Protein AF-A0A124JTR2-F1 (afdb_monomer_lite)

pLDDT: mean 74.55, std 18.54, range [35.5, 97.94]

InterPro domains:
  IPR025369 Domain of unknown function DUF4274 [PF14096] (23-72)

Foldseek 3Di:
DPPPVVVVVVLVVLLVVVLVVDALLVLLVCLQPPDLQDFCVSVLSLLPDLQHALQSLLSLLVVLLPLVDPLLPDDDDPPPGRNDSSNSNQSSLLQCLPVHNPHHAEKHALLQDLQPPDPVVSVVSVVVSVVSLVSLQVVQVPRDDSSNHCHPSSSDNIGDHHHSDHNPPPDPVVVVVVVVVVVVVVVVVVVLVVVLVVVLVVLVVVCVVVVDPVSVVVNVVSVVVSVVVVVVVVVVVVVVPVPDDDPPPVVVVVVVVLVVVLVVLVVVLVVVCVVPPPDPSCVVNVVVSVVSVVVVVVVVVVVCCCPDPVNVVVD

Secondary structure (DSSP, 8-state):
---HHHHHHHHHHHHHHHHHHS-HHHHHHHHHH--TTS--HHHHHHHHSTT-BHHHHHHHHHHT-GGGS-TTT--SPBTTBTT-HHHHHHHHHHHHTTT---B--B-EETT--SS---HHHHHHHHHHHHHHHHHHHHHGGG---TTSS--GGGG-SEE-SB----TT----HHHHHHHHHHHHHHHHHHHHHHHHHHHHHHHHHHHHHH--HHHHHHHHHHHHHHHHHHHHHHHHHHHHTTTT----HHHHHHHHHHHHHHHHHHHHHHHHHTTT-HHHHHHHHHHHHHHHHHHHHHHHHHHHHHTSTTTTT--

Sequence (315 aa):
MLDWASSDDEYRASLITYLKNASPDVWHRYALNHNWDDRLDGLYWIVSQPECDKATALLIFWKGCPTGYDYETEEAQMGEDVYAVAPMLRYISERFNTTGYIRSEIAYDFLEDHGLNDPAFKAINEAGRHSDLEELVERQKGVADPRVKLHPELKLLRIAGRRVAGHDDDFDFRDLFAGNVMLDAFGMFASVAGAGFGVAWATMSLSSKTGGPLVWIAAIACLAYCLRSGVANLRTMNAAVHGGYRLSSSWIVATVALAAVAGMAIGRGYFWMASGHAASAIVRYGLLAVALVAATALSYALARILISPRAIRLA

Structure (mmCIF, N/CA/C/O backbone):
data_AF-A0A124JTR2-F1
#
_entry.id   AF-A0A124JTR2-F1
#
loop_
_atom_site.group_PDB
_atom_site.id
_atom_site.type_symbol
_atom_site.label_atom_id
_atom_site.label_alt_id
_atom_site.label_comp_id
_atom_site.label_asym_id
_atom_site.label_entity_id
_atom_site.label_seq_id
_atom_site.pdbx_PDB_ins_code
_atom_site.Cartn_x
_atom_site.Cartn_y
_atom_site.Cartn_z
_atom_site.occupancy
_atom_site.B_iso_or_equiv
_atom_site.auth_seq_id
_atom_site.auth_comp_id
_atom_site.auth_asym_id
_atom_site.auth_atom_id
_atom_site.pdbx_PDB_model_num
ATOM 1 N N . MET A 1 1 ? 21.836 22.104 -19.070 1.00 45.34 1 MET A N 1
ATOM 2 C CA . MET A 1 1 ? 21.001 21.625 -17.955 1.00 45.34 1 MET A CA 1
ATOM 3 C C . MET A 1 1 ? 20.174 20.499 -18.542 1.00 45.34 1 MET A C 1
ATOM 5 O O . MET A 1 1 ? 19.343 20.781 -19.390 1.00 45.34 1 MET A O 1
ATOM 9 N N . LEU A 1 2 ? 20.557 19.245 -18.287 1.00 48.00 2 LEU A N 1
ATOM 10 C CA . LEU A 1 2 ? 19.768 18.089 -18.725 1.00 48.00 2 LEU A CA 1
ATOM 11 C C . LEU A 1 2 ? 18.442 18.145 -17.966 1.00 48.00 2 LEU A C 1
ATOM 13 O O . LEU A 1 2 ? 18.462 18.367 -16.757 1.00 48.00 2 LEU A O 1
ATOM 17 N N . ASP A 1 3 ? 17.330 18.035 -18.680 1.00 61.84 3 ASP A N 1
ATOM 18 C CA . ASP A 1 3 ? 15.980 18.137 -18.129 1.00 61.84 3 ASP A CA 1
ATOM 19 C C . ASP A 1 3 ? 15.600 16.825 -17.427 1.00 61.84 3 ASP A C 1
ATOM 21 O O . ASP A 1 3 ? 14.884 15.984 -17.962 1.00 61.84 3 ASP A O 1
ATOM 25 N N . TRP A 1 4 ? 16.174 16.618 -16.244 1.00 59.09 4 TRP A N 1
ATOM 26 C CA . TRP A 1 4 ? 15.923 15.460 -15.381 1.00 59.09 4 TRP A CA 1
ATOM 27 C C . TRP A 1 4 ? 14.452 15.356 -14.949 1.00 59.09 4 TRP A C 1
ATOM 29 O O . TRP A 1 4 ? 13.968 14.255 -14.705 1.00 59.09 4 TRP A O 1
ATOM 39 N N . ALA A 1 5 ? 13.725 16.478 -14.917 1.00 62.47 5 ALA A N 1
ATOM 40 C CA . ALA A 1 5 ? 12.302 16.490 -14.600 1.00 62.47 5 ALA A CA 1
ATOM 41 C C . ALA A 1 5 ? 11.477 15.815 -15.710 1.00 62.47 5 ALA A C 1
ATOM 43 O O . ALA A 1 5 ? 10.620 14.986 -15.414 1.00 62.47 5 ALA A O 1
ATOM 44 N N . SER A 1 6 ? 11.797 16.080 -16.985 1.00 65.81 6 SER A N 1
ATOM 45 C CA . SER A 1 6 ? 11.100 15.443 -18.115 1.00 65.81 6 SER A CA 1
ATOM 46 C C . SER A 1 6 ? 11.261 13.916 -18.155 1.00 65.81 6 SER A C 1
ATOM 48 O O . SER A 1 6 ? 10.297 13.206 -18.439 1.00 65.81 6 SER A O 1
ATOM 50 N N . SER A 1 7 ? 12.445 13.391 -17.813 1.00 77.50 7 SER A N 1
ATOM 51 C CA . SER A 1 7 ? 12.686 11.941 -17.809 1.00 77.50 7 SER A CA 1
ATOM 52 C C . SER A 1 7 ? 11.956 11.221 -16.680 1.00 77.50 7 SER A C 1
ATOM 54 O O . SER A 1 7 ? 11.506 10.088 -16.866 1.00 77.50 7 SER A O 1
ATOM 56 N N . ASP A 1 8 ? 11.824 11.871 -15.522 1.00 78.44 8 ASP A N 1
ATOM 57 C CA . ASP A 1 8 ? 11.077 11.309 -14.403 1.00 78.44 8 ASP A CA 1
ATOM 58 C C . ASP A 1 8 ? 9.587 11.243 -14.740 1.00 78.44 8 ASP A C 1
ATOM 60 O O . ASP A 1 8 ? 8.977 10.188 -14.572 1.00 78.44 8 ASP A O 1
ATOM 64 N N . ASP A 1 9 ? 9.008 12.306 -15.299 1.00 83.25 9 ASP A N 1
ATOM 65 C CA . ASP A 1 9 ? 7.591 12.325 -15.675 1.00 83.25 9 ASP A CA 1
ATOM 66 C C . ASP A 1 9 ? 7.255 11.287 -16.766 1.00 83.25 9 ASP A C 1
ATOM 68 O O . ASP A 1 9 ? 6.244 10.585 -16.662 1.00 83.25 9 ASP A O 1
ATOM 72 N N . GLU A 1 10 ? 8.116 11.108 -17.775 1.00 84.44 10 GLU A N 1
ATOM 73 C CA . GLU A 1 10 ? 7.953 10.063 -18.801 1.00 84.44 10 GLU A CA 1
ATOM 74 C C . GLU A 1 10 ? 8.035 8.646 -18.213 1.00 84.44 10 GLU A C 1
ATOM 76 O O . GLU A 1 10 ? 7.221 7.769 -18.547 1.00 84.44 10 GLU A O 1
ATOM 81 N N . TYR A 1 11 ? 8.985 8.418 -17.300 1.00 84.00 11 TYR A N 1
ATOM 82 C CA . TYR A 1 11 ? 9.087 7.155 -16.575 1.00 84.00 11 TYR A CA 1
ATOM 83 C C . TYR A 1 11 ? 7.816 6.888 -15.761 1.00 84.00 11 TYR A C 1
ATOM 85 O O . TYR A 1 11 ? 7.282 5.778 -15.804 1.00 84.00 11 TYR A O 1
ATOM 93 N N . ARG A 1 12 ? 7.272 7.899 -15.072 1.00 84.75 12 ARG A N 1
ATOM 94 C CA . ARG A 1 12 ? 6.045 7.757 -14.271 1.00 84.75 12 ARG A CA 1
ATOM 95 C C . ARG A 1 12 ? 4.802 7.538 -15.135 1.00 84.75 12 ARG A C 1
ATOM 97 O O . ARG A 1 12 ? 3.979 6.679 -14.818 1.00 84.75 12 ARG A O 1
ATOM 104 N N . ALA A 1 13 ? 4.679 8.216 -16.272 1.00 88.56 13 ALA A N 1
ATOM 105 C CA . ALA A 1 13 ? 3.589 7.963 -17.217 1.00 88.56 13 ALA A CA 1
ATOM 106 C C . ALA A 1 13 ? 3.618 6.514 -17.740 1.00 88.56 13 ALA A C 1
ATOM 108 O O . ALA A 1 13 ? 2.582 5.837 -17.812 1.00 88.56 13 ALA A O 1
ATOM 109 N N . SER A 1 14 ? 4.817 6.010 -18.038 1.00 88.38 14 SER A N 1
ATOM 110 C CA . SER A 1 14 ? 5.035 4.608 -18.402 1.00 88.38 14 SER A CA 1
ATOM 111 C C . SER A 1 14 ? 4.701 3.674 -17.235 1.00 88.38 14 SER A C 1
ATOM 113 O O . SER A 1 14 ? 4.065 2.637 -17.443 1.00 88.38 14 SER A O 1
ATOM 115 N N . LEU A 1 15 ? 5.055 4.073 -16.005 1.00 89.62 15 LEU A N 1
ATOM 116 C CA . LEU A 1 15 ? 4.747 3.357 -14.770 1.00 89.62 15 LEU A CA 1
ATOM 117 C C . LEU A 1 15 ? 3.258 3.075 -14.621 1.00 89.62 15 LEU A C 1
ATOM 119 O O . LEU A 1 15 ? 2.817 1.926 -14.538 1.00 89.62 15 LEU A O 1
ATOM 123 N N . ILE A 1 16 ? 2.473 4.143 -14.654 1.00 92.88 16 ILE A N 1
ATOM 124 C CA . ILE A 1 16 ? 1.020 4.073 -14.538 1.00 92.88 16 ILE A CA 1
ATOM 125 C C . ILE A 1 16 ? 0.410 3.277 -15.699 1.00 92.88 16 ILE A C 1
ATOM 127 O O . ILE A 1 16 ? -0.519 2.496 -15.492 1.00 92.88 16 ILE A O 1
ATOM 131 N N . THR A 1 17 ? 0.937 3.424 -16.918 1.00 93.94 17 THR A N 1
ATOM 132 C CA . THR A 1 17 ? 0.452 2.678 -18.093 1.00 93.94 17 THR A CA 1
ATOM 133 C C . THR A 1 17 ? 0.635 1.170 -17.936 1.00 93.94 17 THR A C 1
ATOM 135 O O . THR A 1 17 ? -0.266 0.397 -18.265 1.00 93.94 17 THR A O 1
ATOM 138 N N . TYR A 1 18 ? 1.770 0.731 -17.403 1.00 92.56 18 TYR A N 1
ATOM 139 C CA . TYR A 1 18 ? 1.987 -0.676 -17.080 1.00 92.56 18 TYR A CA 1
ATOM 140 C C . TYR A 1 18 ? 1.044 -1.157 -15.975 1.00 92.56 18 TYR A C 1
ATOM 142 O O . TYR A 1 18 ? 0.397 -2.187 -16.149 1.00 92.56 18 TYR A O 1
ATOM 150 N N . LEU A 1 19 ? 0.929 -0.409 -14.868 1.00 95.06 19 LEU A N 1
ATOM 151 C CA . LEU A 1 19 ? 0.092 -0.797 -13.728 1.00 95.06 19 LEU A CA 1
ATOM 152 C C . LEU A 1 19 ? -1.374 -0.982 -14.143 1.00 95.06 19 LEU A C 1
ATOM 154 O O . LEU A 1 1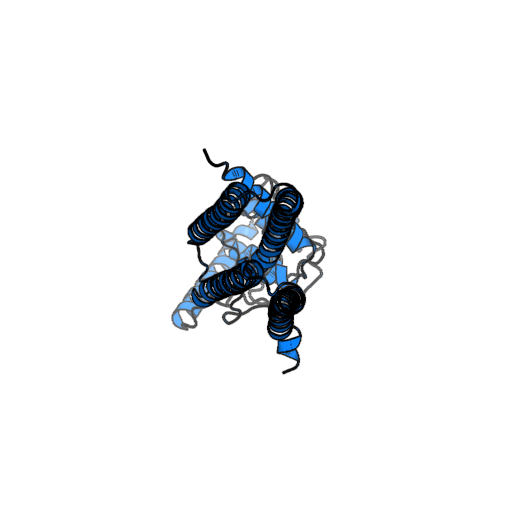9 ? -1.988 -1.970 -13.746 1.00 95.06 19 LEU A O 1
ATOM 158 N N . LYS A 1 20 ? -1.891 -0.127 -15.036 1.00 95.69 20 LYS A N 1
ATOM 159 C CA . LYS A 1 20 ? -3.233 -0.254 -15.639 1.00 95.69 20 LYS A CA 1
ATOM 160 C C . LYS A 1 20 ? -3.474 -1.575 -16.372 1.00 95.69 20 LYS A C 1
ATOM 162 O O . LYS A 1 20 ? -4.610 -2.029 -16.437 1.00 95.69 20 LYS A O 1
ATOM 167 N N . ASN A 1 21 ? -2.428 -2.173 -16.935 1.00 95.12 21 ASN A N 1
ATOM 168 C CA . ASN A 1 21 ? -2.502 -3.439 -17.667 1.00 95.12 21 ASN A CA 1
ATOM 169 C C . ASN A 1 21 ? -2.043 -4.641 -16.824 1.00 95.12 21 ASN A C 1
ATOM 171 O O . ASN A 1 21 ? -2.049 -5.776 -17.304 1.00 95.12 21 ASN A O 1
ATOM 175 N N . ALA A 1 22 ? -1.612 -4.399 -15.587 1.00 95.06 22 ALA A N 1
ATOM 176 C CA . ALA A 1 22 ? -1.090 -5.415 -14.695 1.00 95.06 22 ALA A CA 1
ATOM 177 C C . ALA A 1 22 ? -2.194 -6.002 -13.804 1.00 95.06 22 ALA A C 1
ATOM 179 O O . ALA A 1 22 ? -3.192 -5.357 -13.498 1.00 95.06 22 ALA A O 1
ATOM 180 N N . SER A 1 23 ? -2.005 -7.246 -13.363 1.00 95.81 23 SER A N 1
ATOM 181 C CA . SER A 1 23 ? -2.920 -7.894 -12.416 1.00 95.81 23 SER A CA 1
ATOM 182 C C . SER A 1 23 ? -2.739 -7.358 -10.987 1.00 95.81 23 SER A C 1
ATOM 184 O O . SER A 1 23 ? -1.615 -6.981 -10.644 1.00 95.81 23 SER A O 1
ATOM 186 N N . PRO A 1 24 ? -3.744 -7.487 -10.101 1.00 96.75 24 PRO A N 1
ATOM 187 C CA . PRO A 1 24 ? -3.617 -7.154 -8.677 1.00 96.75 24 PRO A CA 1
ATOM 188 C C . PRO A 1 24 ? -2.426 -7.807 -7.959 1.00 96.75 24 PRO A C 1
ATOM 190 O O . PRO A 1 24 ? -1.847 -7.221 -7.048 1.00 96.75 24 PRO A O 1
ATOM 193 N N . ASP A 1 25 ? -2.005 -8.995 -8.397 1.00 94.00 25 ASP A N 1
ATOM 194 C CA . ASP A 1 25 ? -0.797 -9.649 -7.892 1.00 94.00 25 ASP A CA 1
ATOM 195 C C . ASP A 1 25 ? 0.470 -8.817 -8.157 1.00 94.00 25 ASP A C 1
ATOM 197 O O . ASP A 1 25 ? 1.327 -8.670 -7.293 1.00 94.00 25 ASP A O 1
ATOM 201 N N . VAL A 1 26 ? 0.584 -8.229 -9.349 1.00 93.56 26 VAL A N 1
ATOM 202 C CA . VAL A 1 26 ? 1.709 -7.353 -9.706 1.00 93.56 26 VAL A CA 1
ATOM 203 C C . VAL A 1 26 ? 1.645 -6.054 -8.910 1.00 93.56 26 VAL A C 1
ATOM 205 O O . VAL A 1 26 ? 2.688 -5.559 -8.495 1.00 93.56 26 VAL A O 1
ATOM 208 N N . TRP A 1 27 ? 0.447 -5.526 -8.647 1.00 96.00 27 TRP A N 1
ATOM 209 C CA . TRP A 1 27 ? 0.282 -4.357 -7.777 1.00 96.00 27 TRP A CA 1
ATOM 210 C C . TRP A 1 27 ? 0.764 -4.646 -6.356 1.00 96.00 27 TRP A C 1
ATOM 212 O O . TRP A 1 27 ? 1.450 -3.819 -5.765 1.00 96.00 27 TRP A O 1
ATOM 222 N N . HIS A 1 28 ? 0.466 -5.839 -5.832 1.00 94.38 28 HIS A N 1
ATOM 223 C CA . HIS A 1 28 ? 0.957 -6.272 -4.527 1.00 94.38 28 HIS A CA 1
ATOM 224 C C . HIS A 1 28 ? 2.487 -6.344 -4.488 1.00 94.38 28 HIS A C 1
ATOM 226 O O . HIS A 1 28 ? 3.100 -5.800 -3.574 1.00 94.38 28 HIS A O 1
ATOM 232 N N . ARG A 1 29 ? 3.117 -6.942 -5.511 1.00 91.12 29 ARG A N 1
ATOM 233 C CA . ARG A 1 29 ? 4.587 -6.973 -5.622 1.00 91.12 29 ARG A CA 1
ATOM 234 C C . ARG A 1 29 ? 5.196 -5.578 -5.713 1.00 91.12 29 ARG A C 1
ATOM 236 O O . ARG A 1 29 ? 6.186 -5.300 -5.046 1.00 91.12 29 ARG A O 1
ATOM 243 N N . TYR A 1 30 ? 4.592 -4.699 -6.514 1.00 92.31 30 TYR A N 1
ATOM 244 C CA . TYR A 1 30 ? 5.025 -3.309 -6.616 1.00 92.31 30 TYR A CA 1
ATOM 245 C C . TYR A 1 30 ? 4.974 -2.613 -5.255 1.00 92.31 30 TYR A C 1
ATOM 247 O O . TYR A 1 30 ? 5.964 -2.019 -4.848 1.00 92.31 30 TYR A O 1
ATOM 255 N N . ALA A 1 31 ? 3.860 -2.733 -4.528 1.00 93.69 31 ALA A N 1
ATOM 256 C CA . ALA A 1 31 ? 3.708 -2.143 -3.202 1.00 93.69 31 ALA A CA 1
ATOM 257 C C . ALA A 1 31 ? 4.710 -2.707 -2.181 1.00 93.69 31 ALA A C 1
ATOM 259 O O . ALA A 1 31 ? 5.239 -1.965 -1.353 1.00 93.69 31 ALA A O 1
ATOM 260 N N . LEU A 1 32 ? 5.002 -4.008 -2.256 1.00 89.81 32 LEU A N 1
ATOM 261 C CA . LEU A 1 32 ? 5.959 -4.665 -1.368 1.00 89.81 32 LEU A CA 1
ATOM 262 C C . LEU A 1 32 ? 7.375 -4.107 -1.551 1.00 89.81 32 LEU A C 1
ATOM 264 O O . LEU A 1 32 ? 8.036 -3.802 -0.554 1.00 89.81 32 LEU A O 1
ATOM 268 N N . ASN A 1 33 ? 7.787 -3.914 -2.806 1.00 88.00 33 ASN A N 1
ATOM 269 C CA . ASN A 1 33 ? 9.144 -3.519 -3.194 1.00 88.00 33 ASN A CA 1
ATOM 270 C C . ASN A 1 33 ? 9.299 -2.014 -3.465 1.00 88.00 33 ASN A C 1
ATOM 272 O O . ASN A 1 33 ? 10.363 -1.574 -3.898 1.00 88.00 33 ASN A O 1
ATOM 276 N N . HIS A 1 34 ? 8.255 -1.216 -3.235 1.00 90.81 34 HIS A N 1
ATOM 277 C CA . HIS A 1 34 ? 8.307 0.226 -3.439 1.00 90.81 34 HIS A CA 1
ATOM 278 C C . HIS A 1 34 ? 9.324 0.878 -2.493 1.00 90.81 34 HIS A C 1
ATOM 280 O O . HIS A 1 34 ? 9.319 0.611 -1.287 1.00 90.81 34 HIS A O 1
ATOM 286 N N . ASN A 1 35 ? 10.170 1.751 -3.044 1.00 90.75 35 ASN A N 1
ATOM 287 C CA . ASN A 1 35 ? 11.034 2.622 -2.259 1.00 90.75 35 ASN A CA 1
ATOM 288 C C . ASN A 1 35 ? 10.216 3.810 -1.745 1.00 90.75 35 ASN A C 1
ATOM 290 O O . ASN A 1 35 ? 9.724 4.588 -2.549 1.00 90.75 35 ASN A O 1
ATOM 294 N N . TRP A 1 36 ? 10.081 3.963 -0.432 1.00 92.00 36 TRP A N 1
ATOM 295 C CA . TRP A 1 36 ? 9.210 4.980 0.172 1.00 92.00 36 TRP A CA 1
ATOM 296 C C . TRP A 1 36 ? 9.776 6.407 0.118 1.00 92.00 36 TRP A C 1
ATOM 298 O O . TRP A 1 36 ? 9.045 7.349 0.405 1.00 92.00 36 TRP A O 1
ATOM 308 N N . ASP A 1 37 ? 11.035 6.563 -0.303 1.00 90.44 37 ASP A N 1
ATOM 309 C CA . ASP A 1 37 ? 11.626 7.864 -0.648 1.00 90.44 37 ASP A CA 1
ATOM 310 C C . ASP A 1 37 ? 11.282 8.310 -2.087 1.00 90.44 37 ASP A C 1
ATOM 312 O O . ASP A 1 37 ? 11.559 9.447 -2.476 1.00 90.44 37 ASP A O 1
ATOM 316 N N . ASP A 1 38 ? 10.699 7.423 -2.905 1.00 91.06 38 ASP A N 1
ATOM 317 C CA . ASP A 1 38 ? 10.236 7.755 -4.252 1.00 91.06 38 ASP A CA 1
ATOM 318 C C . ASP A 1 38 ? 8.831 8.393 -4.218 1.00 91.06 38 ASP A C 1
ATOM 320 O O . ASP A 1 38 ? 8.108 8.383 -3.225 1.00 91.06 38 ASP A O 1
ATOM 324 N N . ARG A 1 39 ? 8.407 8.918 -5.373 1.00 93.44 39 ARG A N 1
ATOM 325 C CA . ARG A 1 39 ? 7.027 9.367 -5.601 1.00 93.44 39 ARG A CA 1
ATOM 326 C C . ARG A 1 39 ? 6.029 8.222 -5.400 1.00 93.44 39 ARG A C 1
ATOM 328 O O . ARG A 1 39 ? 6.205 7.130 -5.946 1.00 93.44 39 ARG A O 1
ATOM 335 N N . LEU A 1 40 ? 4.933 8.534 -4.720 1.00 95.56 40 LEU A N 1
ATOM 336 C CA . LEU A 1 40 ? 3.868 7.626 -4.295 1.00 95.56 40 LEU A CA 1
ATOM 337 C C . LEU A 1 40 ? 2.708 7.524 -5.299 1.00 95.56 40 LEU A C 1
ATOM 339 O O . LEU A 1 40 ? 1.736 6.816 -5.052 1.00 95.56 40 LEU A O 1
ATOM 343 N N . ASP A 1 41 ? 2.790 8.190 -6.450 1.00 94.31 41 ASP A N 1
ATOM 344 C CA . ASP A 1 41 ? 1.739 8.233 -7.475 1.00 94.31 41 ASP A CA 1
ATOM 345 C C . ASP A 1 41 ? 1.294 6.838 -7.952 1.00 94.31 41 ASP A C 1
ATOM 347 O O . ASP A 1 41 ? 0.101 6.588 -8.144 1.00 94.31 41 ASP A O 1
ATOM 351 N N . GLY A 1 42 ? 2.234 5.895 -8.062 1.00 95.44 42 GLY A N 1
ATOM 352 C CA . GLY A 1 42 ? 1.922 4.490 -8.335 1.00 95.44 42 GLY A CA 1
ATOM 353 C C . GLY A 1 42 ? 1.101 3.827 -7.222 1.00 95.44 42 GLY A C 1
ATOM 354 O O . GLY A 1 42 ? 0.143 3.108 -7.511 1.00 95.44 42 GLY A O 1
ATOM 355 N N . LEU A 1 43 ? 1.430 4.092 -5.954 1.00 97.69 43 LEU A N 1
ATOM 356 C CA . LEU A 1 43 ? 0.689 3.567 -4.803 1.00 97.69 43 LEU A CA 1
ATOM 357 C C . LEU A 1 43 ? -0.698 4.210 -4.687 1.00 97.69 43 LEU A C 1
ATOM 359 O O . LEU A 1 43 ? -1.674 3.484 -4.495 1.00 97.69 43 LEU A O 1
ATOM 363 N N . TYR A 1 44 ? -0.807 5.527 -4.901 1.00 97.31 44 TYR A N 1
ATOM 364 C CA . TYR A 1 44 ? -2.084 6.254 -4.942 1.00 97.31 44 TYR A CA 1
ATOM 365 C C . TYR A 1 44 ? -3.020 5.665 -5.998 1.00 97.31 44 TYR A C 1
ATOM 367 O O . TYR A 1 44 ? -4.210 5.427 -5.755 1.00 97.31 44 TYR A O 1
ATOM 375 N N . TRP A 1 45 ? -2.474 5.383 -7.185 1.00 97.25 45 TRP A N 1
ATOM 376 C CA . TRP A 1 45 ? -3.236 4.738 -8.240 1.00 97.25 45 TRP A CA 1
ATOM 377 C C . TRP A 1 45 ? -3.703 3.343 -7.807 1.00 97.25 45 TRP A C 1
ATOM 379 O O . TRP A 1 45 ? -4.891 3.057 -7.918 1.00 97.25 45 TRP A O 1
ATOM 389 N N . ILE A 1 46 ? -2.833 2.505 -7.235 1.00 97.94 46 ILE A N 1
ATOM 390 C CA . ILE A 1 46 ? -3.199 1.145 -6.798 1.00 97.94 46 ILE A CA 1
ATOM 391 C C . ILE A 1 46 ? -4.330 1.157 -5.763 1.00 97.94 46 ILE A C 1
ATOM 393 O O . ILE A 1 46 ? -5.322 0.451 -5.943 1.00 97.94 46 ILE A O 1
ATOM 397 N N . VAL A 1 47 ? -4.222 1.951 -4.693 1.00 97.56 47 VAL A N 1
ATOM 398 C CA . VAL A 1 47 ? -5.219 1.935 -3.601 1.00 97.56 47 VAL A CA 1
ATOM 399 C C . VAL A 1 47 ? -6.588 2.454 -4.038 1.00 97.56 47 VAL A C 1
ATOM 401 O O . VAL A 1 47 ? -7.606 2.062 -3.469 1.00 97.56 47 VAL A O 1
ATOM 404 N N . SER A 1 48 ? -6.636 3.273 -5.092 1.00 96.44 48 SER A N 1
ATOM 405 C CA . SER A 1 48 ? -7.894 3.763 -5.662 1.00 96.44 48 SER A CA 1
ATOM 406 C C . SER A 1 48 ? -8.598 2.765 -6.588 1.00 96.44 48 SER A C 1
ATOM 408 O O . SER A 1 48 ? -9.791 2.932 -6.857 1.00 96.44 48 SER A O 1
ATOM 410 N N . GLN A 1 49 ? -7.931 1.691 -7.034 1.00 97.12 49 GLN A N 1
ATOM 411 C CA . GLN A 1 49 ? -8.536 0.736 -7.970 1.00 97.12 49 GLN A CA 1
ATOM 412 C C . GLN A 1 49 ? -9.575 -0.170 -7.291 1.00 97.12 49 GLN A C 1
ATOM 414 O O . GLN A 1 49 ? -9.328 -0.669 -6.186 1.00 97.12 49 GLN A O 1
ATOM 419 N N . PRO A 1 50 ? -10.758 -0.407 -7.892 1.00 95.50 50 PRO A N 1
ATOM 420 C CA . PRO A 1 50 ? -11.779 -1.318 -7.351 1.00 95.50 50 PRO A CA 1
ATOM 421 C C . PRO A 1 50 ? -11.265 -2.740 -7.087 1.00 95.50 50 PRO A C 1
ATOM 423 O O . PRO A 1 50 ? -11.663 -3.374 -6.114 1.00 95.50 50 PRO A O 1
ATOM 426 N N . GLU A 1 51 ? -10.340 -3.217 -7.918 1.00 96.50 51 GLU A N 1
ATOM 427 C CA . GLU A 1 51 ? -9.753 -4.558 -7.850 1.00 96.50 51 GLU A CA 1
ATOM 428 C C . GLU A 1 51 ? -8.581 -4.660 -6.862 1.00 96.50 51 GLU A C 1
ATOM 430 O O . GLU A 1 51 ? -7.988 -5.733 -6.723 1.00 96.50 51 GLU A O 1
ATOM 435 N N . CYS A 1 52 ? -8.223 -3.563 -6.185 1.00 97.69 52 CYS A N 1
ATOM 436 C CA . CYS A 1 52 ? -7.174 -3.582 -5.176 1.00 97.69 52 CYS A CA 1
ATOM 437 C C . CYS A 1 52 ? -7.543 -4.557 -4.050 1.00 97.69 52 CYS A C 1
ATOM 439 O O . CYS A 1 52 ? -8.642 -4.513 -3.493 1.00 97.69 52 CYS A O 1
ATOM 441 N N . ASP A 1 53 ? -6.615 -5.459 -3.742 1.00 97.38 53 ASP A N 1
ATOM 442 C CA . ASP A 1 53 ? -6.792 -6.454 -2.694 1.00 97.38 53 ASP A CA 1
ATOM 443 C C . ASP A 1 53 ? -6.682 -5.819 -1.309 1.00 97.38 53 ASP A C 1
ATOM 445 O O . ASP A 1 53 ? -5.804 -4.980 -1.081 1.00 97.38 53 ASP A O 1
ATOM 449 N N . LYS A 1 54 ? -7.498 -6.284 -0.359 1.00 95.88 54 LYS A N 1
ATOM 450 C CA . LYS A 1 54 ? -7.379 -5.926 1.061 1.00 95.88 54 LYS A CA 1
ATOM 451 C C . LYS A 1 54 ? -5.954 -6.089 1.574 1.00 95.88 54 LYS A C 1
ATOM 453 O O . LYS A 1 54 ? -5.454 -5.193 2.246 1.00 95.88 54 LYS A O 1
ATOM 458 N N . ALA A 1 55 ? -5.288 -7.187 1.222 1.00 95.44 55 ALA A N 1
ATOM 459 C CA . ALA A 1 55 ? -3.906 -7.442 1.615 1.00 95.44 55 ALA A CA 1
ATOM 460 C C . ALA A 1 55 ? -2.933 -6.388 1.069 1.00 95.44 55 ALA A C 1
ATOM 462 O O . ALA A 1 55 ? -2.014 -5.980 1.771 1.00 95.44 55 ALA A O 1
ATOM 463 N N . THR A 1 56 ? -3.139 -5.911 -0.162 1.00 96.56 56 THR A N 1
ATOM 464 C CA . THR A 1 56 ? -2.312 -4.851 -0.760 1.00 96.56 56 THR A CA 1
ATOM 465 C C . THR A 1 56 ? -2.553 -3.506 -0.083 1.00 96.56 56 THR A C 1
ATOM 467 O O . THR A 1 56 ? -1.597 -2.803 0.231 1.00 96.56 56 THR A O 1
ATOM 470 N N . ALA A 1 57 ? -3.810 -3.151 0.185 1.00 97.00 57 ALA A N 1
ATOM 471 C CA . ALA A 1 57 ? -4.135 -1.917 0.894 1.00 97.00 57 ALA A CA 1
ATOM 472 C C . ALA A 1 57 ? -3.589 -1.917 2.329 1.00 97.00 57 ALA A C 1
ATOM 474 O O . ALA A 1 57 ? -3.027 -0.919 2.774 1.00 97.00 57 ALA A O 1
ATOM 475 N N . LEU A 1 58 ? -3.710 -3.050 3.026 1.00 95.06 58 LEU A N 1
ATOM 476 C CA . LEU A 1 58 ? -3.188 -3.244 4.374 1.00 95.06 58 LEU A CA 1
ATOM 477 C C . LEU A 1 58 ? -1.655 -3.142 4.398 1.00 95.06 58 LEU A C 1
ATOM 479 O O . LEU A 1 58 ? -1.108 -2.422 5.228 1.00 95.06 58 LEU A O 1
ATOM 483 N N . LEU A 1 59 ? -0.976 -3.779 3.437 1.00 94.38 59 LEU A N 1
ATOM 484 C CA . LEU A 1 59 ? 0.468 -3.651 3.226 1.00 94.38 59 LEU A CA 1
ATOM 485 C C . LEU A 1 59 ? 0.898 -2.188 3.074 1.00 94.38 59 LEU A C 1
ATOM 487 O O . LEU A 1 59 ? 1.829 -1.760 3.752 1.00 94.38 59 LEU A O 1
ATOM 491 N N . ILE A 1 60 ? 0.227 -1.428 2.204 1.00 95.94 60 ILE A N 1
ATOM 492 C CA . ILE A 1 60 ? 0.557 -0.019 1.950 1.00 95.94 60 ILE A CA 1
ATOM 493 C C . ILE A 1 60 ? 0.295 0.827 3.197 1.00 95.94 60 ILE A C 1
ATOM 495 O O . ILE A 1 60 ? 1.163 1.601 3.589 1.00 95.94 60 ILE A O 1
ATOM 499 N N . PHE A 1 61 ? -0.858 0.654 3.849 1.00 96.00 61 PHE A N 1
ATOM 500 C CA . PHE A 1 61 ? -1.202 1.396 5.062 1.00 96.00 61 PHE A CA 1
ATOM 501 C C . PHE A 1 61 ? -0.114 1.254 6.125 1.00 96.00 61 PHE A C 1
ATOM 503 O O . PHE A 1 61 ? 0.389 2.239 6.648 1.00 96.00 61 PHE A O 1
ATOM 510 N N . TRP A 1 62 ? 0.298 0.020 6.390 1.00 93.75 62 TRP A N 1
ATOM 511 C CA . TRP A 1 62 ? 1.248 -0.293 7.444 1.00 93.75 62 TRP A CA 1
ATOM 512 C C . TRP A 1 62 ? 2.705 0.026 7.098 1.00 93.75 62 TRP A C 1
ATOM 514 O O . TRP A 1 62 ? 3.457 0.467 7.971 1.00 93.75 62 TRP A O 1
ATOM 524 N N . LYS A 1 63 ? 3.123 -0.157 5.837 1.00 92.62 63 LYS A N 1
ATOM 525 C CA . LYS A 1 63 ? 4.454 0.285 5.384 1.00 92.62 63 LYS A CA 1
ATOM 526 C C . LYS A 1 63 ? 4.577 1.809 5.330 1.00 92.62 63 LYS A C 1
ATOM 528 O O . LYS A 1 63 ? 5.688 2.306 5.458 1.00 92.62 63 LYS A O 1
ATOM 533 N N . GLY A 1 64 ? 3.459 2.528 5.237 1.00 94.56 64 GLY A N 1
ATOM 534 C CA . GLY A 1 64 ? 3.409 3.983 5.364 1.00 94.56 64 GLY A CA 1
ATOM 535 C C . GLY A 1 64 ? 3.529 4.506 6.794 1.00 94.56 64 GLY A C 1
ATOM 536 O O . GLY A 1 64 ? 3.339 5.698 6.995 1.00 94.56 64 GLY A O 1
ATOM 537 N N . CYS A 1 65 ? 3.832 3.649 7.778 1.00 94.12 65 CYS A N 1
ATOM 538 C CA . CYS A 1 65 ? 4.101 4.029 9.169 1.00 94.12 65 CYS A CA 1
ATOM 539 C C . CYS A 1 65 ? 3.040 4.985 9.746 1.00 94.12 65 CYS A C 1
ATOM 541 O O . CYS A 1 65 ? 3.347 6.128 10.082 1.00 94.12 65 CYS A O 1
ATOM 543 N N . PRO A 1 66 ? 1.781 4.538 9.876 1.00 95.44 66 PRO A N 1
ATOM 544 C CA . PRO A 1 66 ? 0.655 5.406 10.211 1.00 95.44 66 PRO A CA 1
ATOM 545 C C . PRO A 1 66 ? 0.769 6.071 11.587 1.00 95.44 66 PRO A C 1
ATOM 547 O O . PRO A 1 66 ? 0.139 7.100 11.806 1.00 95.44 66 PRO A O 1
ATOM 550 N N . THR A 1 67 ? 1.570 5.535 12.509 1.00 95.44 67 THR A N 1
ATOM 551 C CA . THR A 1 67 ? 1.924 6.181 13.787 1.00 95.44 67 THR A CA 1
ATOM 552 C C . THR A 1 67 ? 2.730 7.469 13.603 1.00 95.44 67 THR A C 1
ATOM 554 O O . THR A 1 67 ? 2.585 8.397 14.388 1.00 95.44 67 THR A O 1
ATOM 557 N N . GLY A 1 68 ? 3.505 7.588 12.522 1.00 94.94 68 GLY A N 1
ATOM 558 C CA . GLY A 1 68 ? 4.307 8.774 12.209 1.00 94.94 68 GLY A CA 1
ATOM 559 C C . GLY A 1 68 ? 3.535 9.946 11.593 1.00 94.94 68 GLY A C 1
ATOM 560 O O . GLY A 1 68 ? 4.142 10.982 11.327 1.00 94.94 68 GLY A O 1
ATOM 561 N N . TYR A 1 69 ? 2.229 9.798 11.348 1.00 94.81 69 TYR A N 1
ATOM 562 C CA . TYR A 1 69 ? 1.400 10.805 10.682 1.00 94.81 69 TYR A CA 1
ATOM 563 C C . TYR A 1 69 ? 0.055 10.990 11.389 1.00 94.81 69 TYR A C 1
ATOM 565 O O . TYR A 1 69 ? -0.548 10.017 11.843 1.00 94.81 69 TYR A O 1
ATOM 573 N N . ASP A 1 70 ? -0.461 12.219 11.397 1.00 94.12 70 ASP A N 1
ATOM 574 C CA . ASP A 1 70 ? -1.808 12.556 11.883 1.00 94.12 70 ASP A CA 1
ATOM 575 C C . ASP A 1 70 ? -2.844 12.455 10.748 1.00 94.12 70 ASP A C 1
ATOM 577 O O . ASP A 1 70 ? -3.564 13.404 10.418 1.00 94.12 70 ASP A O 1
ATOM 581 N N . TYR A 1 71 ? -2.892 11.288 10.096 1.00 95.56 71 TYR A N 1
ATOM 582 C CA . TYR A 1 71 ? -3.719 11.066 8.903 1.00 95.56 71 TYR A CA 1
ATOM 583 C C . TYR A 1 71 ? -5.226 11.211 9.179 1.00 95.56 71 TYR A C 1
ATOM 585 O O . TYR A 1 71 ? -6.009 11.464 8.264 1.00 95.56 71 TYR A O 1
ATOM 593 N N . GLU A 1 72 ? -5.658 11.063 10.433 1.00 94.25 72 GLU A N 1
ATOM 594 C CA . GLU A 1 72 ? -7.053 11.223 10.847 1.00 94.25 72 GLU A CA 1
ATOM 595 C C . GLU A 1 72 ? -7.557 12.663 10.684 1.00 94.25 72 GLU A C 1
ATOM 597 O O . GLU A 1 72 ? -8.746 12.890 10.436 1.00 94.25 72 GLU A O 1
ATOM 602 N N . THR A 1 73 ? -6.648 13.627 10.828 1.00 93.94 73 THR A N 1
ATOM 603 C CA . THR A 1 73 ? -6.918 15.064 10.696 1.00 93.94 73 THR A CA 1
ATOM 604 C C . THR A 1 73 ? -6.448 15.637 9.366 1.00 93.94 73 THR A C 1
ATOM 606 O O . THR A 1 73 ? -6.660 16.817 9.123 1.00 93.94 73 THR A O 1
ATOM 609 N N . GLU A 1 74 ? -5.829 14.821 8.511 1.00 94.25 74 GLU A N 1
ATOM 610 C CA . GLU A 1 74 ? -5.359 15.255 7.197 1.00 94.25 74 GLU A CA 1
ATOM 611 C C . GLU A 1 74 ? -6.531 15.728 6.329 1.00 94.25 74 GLU A C 1
ATOM 613 O O . GLU A 1 74 ? -7.557 15.049 6.235 1.00 94.25 74 GLU A O 1
ATOM 618 N N . GLU A 1 75 ? -6.371 16.882 5.691 1.00 91.25 75 GLU A N 1
ATOM 619 C CA . GLU A 1 75 ? -7.376 17.495 4.816 1.00 91.25 75 GLU A CA 1
ATOM 620 C C . GLU A 1 75 ? -6.912 17.548 3.356 1.00 91.25 75 GLU A C 1
ATOM 622 O O . GLU A 1 75 ? -7.752 17.650 2.456 1.00 91.25 75 GLU A O 1
ATOM 627 N N . ALA A 1 76 ? -5.599 17.454 3.109 1.00 93.94 76 ALA A N 1
ATOM 628 C CA . ALA A 1 76 ? -5.039 17.456 1.766 1.00 93.94 76 ALA A CA 1
ATOM 629 C C . ALA A 1 76 ? -5.514 16.238 0.966 1.00 93.94 76 ALA A C 1
ATOM 631 O O . ALA A 1 76 ? -5.690 15.130 1.491 1.00 93.94 76 ALA A O 1
ATOM 632 N N . GLN A 1 77 ? -5.715 16.437 -0.336 1.00 92.19 77 GLN A N 1
ATOM 633 C CA . GLN A 1 77 ? -6.162 15.353 -1.200 1.00 92.19 77 GLN A CA 1
ATOM 634 C C . GLN A 1 77 ? -4.983 14.473 -1.615 1.00 92.19 77 GLN A C 1
ATOM 636 O O . GLN A 1 77 ? -3.894 14.945 -1.946 1.00 92.19 77 GLN A O 1
ATOM 641 N N . MET A 1 78 ? -5.218 13.160 -1.654 1.00 93.38 78 MET A N 1
ATOM 642 C CA . MET A 1 78 ? -4.239 12.210 -2.176 1.00 93.38 78 MET A CA 1
ATOM 643 C C . MET A 1 78 ? -3.886 12.567 -3.625 1.00 93.38 78 MET A C 1
ATOM 645 O O . MET A 1 78 ? -4.762 12.613 -4.488 1.00 93.38 78 MET A O 1
ATOM 649 N N . GLY A 1 79 ? -2.597 12.791 -3.892 1.00 90.00 79 GLY A N 1
ATOM 650 C CA . GLY A 1 79 ? -2.096 13.170 -5.216 1.00 90.00 79 GLY A CA 1
ATOM 651 C C . GLY A 1 79 ? -1.752 14.648 -5.391 1.00 90.00 79 GLY A C 1
ATOM 652 O O . GLY A 1 79 ? -1.078 14.959 -6.371 1.00 90.00 79 GLY A O 1
ATOM 653 N N . GLU A 1 80 ? -2.147 15.539 -4.472 1.00 90.00 80 GLU A N 1
ATOM 654 C CA . GLU A 1 80 ? -1.721 16.951 -4.509 1.00 90.00 80 GLU A CA 1
ATOM 655 C C . GLU A 1 80 ? -0.214 17.085 -4.266 1.00 90.00 80 GLU A C 1
ATOM 657 O O . GLU A 1 80 ? 0.482 17.761 -5.022 1.00 90.00 80 GLU A O 1
ATOM 662 N N . ASP A 1 81 ? 0.292 16.367 -3.261 1.00 91.94 81 ASP A N 1
ATOM 663 C CA . ASP A 1 81 ? 1.714 16.110 -3.067 1.00 91.94 81 ASP A CA 1
ATOM 664 C C . ASP A 1 81 ? 1.991 14.615 -3.275 1.00 91.94 81 ASP A C 1
ATOM 666 O O . ASP A 1 81 ? 1.470 13.730 -2.588 1.00 91.94 81 ASP A O 1
ATOM 670 N N . VAL A 1 82 ? 2.824 14.330 -4.271 1.00 90.06 82 VAL A N 1
ATOM 671 C CA . VAL A 1 82 ? 3.206 12.975 -4.679 1.00 90.06 82 VAL A CA 1
ATOM 672 C C . VAL A 1 82 ? 4.157 12.292 -3.698 1.00 90.06 82 VAL A C 1
ATOM 674 O O . VAL A 1 82 ? 4.454 11.121 -3.898 1.00 90.06 82 VAL A O 1
ATOM 677 N N . TYR A 1 83 ? 4.620 12.987 -2.661 1.00 92.06 83 TYR A N 1
ATOM 678 C CA . TYR A 1 83 ? 5.434 12.422 -1.582 1.00 92.06 83 TYR A CA 1
ATOM 679 C C . TYR A 1 83 ? 4.684 12.360 -0.240 1.00 92.06 83 TYR A C 1
ATOM 681 O O . TYR A 1 83 ? 5.181 11.772 0.720 1.00 92.06 83 TYR A O 1
ATOM 689 N N . ALA A 1 84 ? 3.482 12.939 -0.148 1.00 94.69 84 ALA A N 1
ATOM 690 C CA . ALA A 1 84 ? 2.732 13.010 1.101 1.00 94.69 84 ALA A CA 1
ATOM 691 C C . ALA A 1 84 ? 2.022 11.689 1.445 1.00 94.69 84 ALA A C 1
ATOM 693 O O . ALA A 1 84 ? 0.993 11.326 0.880 1.00 94.69 84 ALA A O 1
ATOM 694 N N . VAL A 1 85 ? 2.524 10.992 2.460 1.00 96.88 85 VAL A N 1
ATOM 695 C CA . VAL A 1 85 ? 1.970 9.701 2.900 1.00 96.88 85 VAL A CA 1
ATOM 696 C C . VAL A 1 85 ? 0.601 9.847 3.585 1.00 96.88 85 VAL A C 1
ATOM 698 O O . VAL A 1 85 ? -0.289 9.025 3.359 1.00 96.88 85 VAL A O 1
ATOM 701 N N . ALA A 1 86 ? 0.395 10.894 4.393 1.00 97.38 86 ALA A N 1
ATOM 702 C CA . ALA A 1 86 ? -0.803 11.048 5.226 1.00 97.38 86 ALA A CA 1
ATOM 703 C C . ALA A 1 86 ? -2.133 11.046 4.433 1.00 97.38 86 ALA A C 1
ATOM 705 O O . ALA A 1 86 ? -3.031 10.285 4.814 1.00 97.38 86 ALA A O 1
ATOM 706 N N . PRO A 1 87 ? -2.268 11.756 3.291 1.00 97.75 87 PRO A N 1
ATOM 707 C CA . PRO A 1 87 ? -3.474 11.679 2.462 1.00 97.75 87 PRO A CA 1
ATOM 708 C C . PRO A 1 87 ? -3.795 10.266 1.958 1.00 97.75 87 PRO A C 1
ATOM 710 O O . PRO A 1 87 ? -4.962 9.874 1.891 1.00 97.75 87 PRO A O 1
ATOM 713 N N . MET A 1 88 ? -2.773 9.468 1.633 1.00 97.81 88 MET A N 1
ATOM 714 C CA . MET A 1 88 ? -2.955 8.079 1.202 1.00 97.81 88 MET A CA 1
ATOM 715 C C . MET A 1 88 ? -3.420 7.186 2.355 1.00 97.81 88 MET A C 1
ATOM 717 O O . MET A 1 88 ? -4.327 6.373 2.172 1.00 97.81 88 MET A O 1
ATOM 721 N N . LEU A 1 89 ? -2.844 7.347 3.549 1.00 97.75 89 LEU A N 1
ATOM 722 C CA . LEU A 1 89 ? -3.273 6.609 4.742 1.00 97.75 89 LEU A CA 1
ATOM 723 C C . LEU A 1 89 ? -4.733 6.909 5.089 1.00 97.75 89 LEU A C 1
ATOM 725 O O . LEU A 1 89 ? -5.519 5.985 5.324 1.00 97.75 89 LEU A O 1
ATOM 729 N N . ARG A 1 90 ? -5.110 8.193 5.038 1.00 97.19 90 ARG A N 1
ATOM 730 C CA . ARG A 1 90 ? -6.495 8.638 5.193 1.00 97.19 90 ARG A CA 1
ATOM 731 C C . ARG A 1 90 ? -7.402 7.976 4.166 1.00 97.19 90 ARG A C 1
ATOM 733 O O . ARG A 1 90 ? -8.386 7.349 4.554 1.00 97.19 90 ARG A O 1
ATOM 740 N N . TYR A 1 91 ? -7.044 8.049 2.885 1.00 96.88 91 TYR A N 1
ATOM 741 C CA . TYR A 1 91 ? -7.820 7.448 1.801 1.00 96.88 91 TYR A CA 1
ATOM 742 C C . TYR A 1 91 ? -8.050 5.945 2.016 1.00 96.88 91 TYR A C 1
ATOM 744 O O . TYR A 1 91 ? -9.170 5.453 1.863 1.00 96.88 91 TYR A O 1
ATOM 752 N N . ILE A 1 92 ? -7.012 5.202 2.415 1.00 97.31 92 ILE A N 1
ATOM 753 C CA . ILE A 1 92 ? -7.132 3.767 2.698 1.00 97.31 92 ILE A CA 1
ATOM 754 C C . ILE A 1 92 ? -8.107 3.522 3.858 1.00 97.31 92 ILE A C 1
ATOM 756 O O . ILE A 1 92 ? -8.984 2.663 3.724 1.00 97.31 92 ILE A O 1
ATOM 760 N N . SER A 1 93 ? -7.993 4.280 4.955 1.00 96.44 93 SER A N 1
ATOM 761 C CA . SER A 1 93 ? -8.895 4.178 6.112 1.00 96.44 93 SER A CA 1
ATOM 762 C C . SER A 1 93 ? -10.353 4.455 5.725 1.00 96.44 93 SER A C 1
ATOM 764 O O . SER A 1 93 ? -11.238 3.635 5.988 1.00 96.44 93 SER A O 1
ATOM 766 N N . GLU A 1 94 ? -10.603 5.539 4.986 1.00 96.38 94 GLU A N 1
ATOM 767 C CA . GLU A 1 94 ? -11.935 5.886 4.470 1.00 96.38 94 GLU A CA 1
ATOM 768 C C . GLU A 1 94 ? -12.521 4.781 3.597 1.00 96.38 94 GLU A C 1
ATOM 770 O O . GLU A 1 94 ? -13.703 4.435 3.720 1.00 96.38 94 GLU A O 1
ATOM 775 N N . ARG A 1 95 ? -11.695 4.171 2.744 1.00 96.31 95 ARG A N 1
ATOM 776 C CA . ARG A 1 95 ? -12.149 3.090 1.876 1.00 96.31 95 ARG A CA 1
ATOM 777 C C . ARG A 1 95 ? -12.533 1.847 2.670 1.00 96.31 95 ARG A C 1
ATOM 779 O O . ARG A 1 95 ? -13.576 1.266 2.380 1.00 96.31 95 ARG A O 1
ATOM 786 N N . PHE A 1 96 ? -11.751 1.464 3.683 1.00 95.69 96 PHE A N 1
ATOM 787 C CA . PHE A 1 96 ? -12.085 0.336 4.561 1.00 95.69 96 PHE A CA 1
ATOM 788 C C . PHE A 1 96 ? -13.410 0.540 5.310 1.00 95.69 96 PHE A C 1
ATOM 790 O O . PHE A 1 96 ? -14.157 -0.420 5.465 1.00 95.69 96 PHE A O 1
ATOM 797 N N . ASN A 1 97 ? -13.733 1.768 5.728 1.00 95.25 97 ASN A N 1
ATOM 798 C CA . ASN A 1 97 ? -14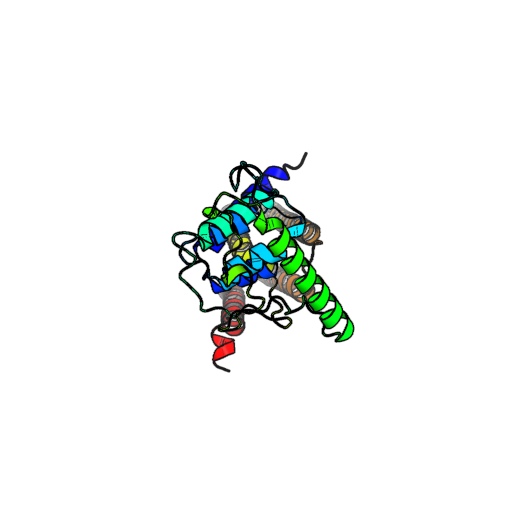.973 2.067 6.460 1.00 95.25 97 ASN A CA 1
ATOM 799 C C . ASN A 1 97 ? -16.200 2.340 5.570 1.00 95.25 97 ASN A C 1
ATOM 801 O O . ASN A 1 97 ? -17.284 2.605 6.093 1.00 95.25 97 ASN A O 1
ATOM 805 N N . THR A 1 98 ? -16.056 2.313 4.243 1.00 92.38 98 THR A N 1
ATOM 806 C CA . THR A 1 98 ? -17.149 2.600 3.296 1.00 92.38 98 THR A CA 1
ATOM 807 C C . THR A 1 98 ? -17.410 1.416 2.360 1.00 92.38 98 THR A C 1
ATOM 809 O O . THR A 1 98 ? -17.668 0.311 2.829 1.00 92.38 98 THR A O 1
ATOM 812 N N . THR A 1 99 ? -17.395 1.607 1.035 1.00 78.88 99 THR A N 1
ATOM 813 C CA . THR A 1 99 ? -17.660 0.538 0.053 1.00 78.88 99 THR A CA 1
ATOM 814 C C . THR A 1 99 ? -16.549 -0.510 -0.033 1.00 78.88 99 THR A C 1
ATOM 816 O O . THR A 1 99 ? -16.746 -1.532 -0.684 1.00 78.88 99 THR A O 1
ATOM 819 N N . GLY A 1 100 ? -15.426 -0.299 0.660 1.00 82.50 100 GLY A N 1
ATOM 820 C CA . GLY A 1 100 ? -14.445 -1.338 0.946 1.00 82.50 100 GLY A CA 1
ATOM 821 C C . GLY A 1 100 ? -13.572 -1.758 -0.231 1.00 82.50 100 GLY A C 1
ATOM 822 O O . GLY A 1 100 ? -13.874 -1.548 -1.404 1.00 82.50 100 GLY A O 1
ATOM 823 N N . TYR A 1 101 ? -12.471 -2.419 0.112 1.00 94.19 101 TYR A N 1
ATOM 824 C CA . TYR A 1 101 ? -11.746 -3.298 -0.797 1.00 94.19 101 TYR A CA 1
ATOM 825 C C . TYR A 1 101 ? -12.499 -4.633 -0.846 1.00 94.19 101 TYR A C 1
ATOM 827 O O . TYR A 1 101 ? -12.626 -5.303 0.176 1.00 94.19 101 TYR A O 1
ATOM 835 N N . ILE A 1 102 ? -13.052 -5.016 -1.999 1.00 92.88 102 ILE A N 1
ATOM 836 C CA . ILE A 1 102 ? -13.898 -6.223 -2.102 1.00 92.88 102 ILE A CA 1
ATOM 837 C C . ILE A 1 102 ? -13.040 -7.486 -2.255 1.00 92.88 102 ILE A C 1
ATOM 839 O O . ILE A 1 102 ? -13.384 -8.547 -1.733 1.00 92.88 102 ILE A O 1
ATOM 843 N N . ARG A 1 103 ? -11.909 -7.377 -2.960 1.00 95.31 103 ARG A N 1
ATOM 844 C CA . ARG A 1 103 ? -11.011 -8.502 -3.229 1.00 95.31 103 ARG A CA 1
ATOM 845 C C . ARG A 1 103 ? -10.172 -8.843 -1.991 1.00 95.31 103 ARG A C 1
ATOM 847 O O . ARG A 1 103 ? -9.638 -7.951 -1.339 1.00 95.31 103 ARG A O 1
ATOM 854 N N . SER A 1 104 ? -10.046 -10.135 -1.691 1.00 95.12 104 SER A N 1
ATOM 855 C CA . SER A 1 104 ? -9.287 -10.663 -0.546 1.00 95.12 104 SER A CA 1
ATOM 856 C C . SER A 1 104 ? -8.677 -12.027 -0.887 1.00 95.12 104 SER A C 1
ATOM 858 O O . SER A 1 104 ? -8.977 -13.037 -0.251 1.00 95.12 104 SER A O 1
ATOM 860 N N . GLU A 1 105 ? -7.890 -12.084 -1.958 1.00 96.56 105 GLU A N 1
ATOM 861 C CA . GLU A 1 105 ? -7.291 -13.326 -2.467 1.00 96.56 105 GLU A CA 1
ATOM 862 C C . GLU A 1 105 ? -5.823 -13.482 -2.069 1.00 96.56 105 GLU A C 1
ATOM 864 O O . GLU A 1 105 ? -5.282 -14.592 -2.119 1.00 96.56 105 GLU A O 1
ATOM 869 N N . ILE A 1 106 ? -5.163 -12.376 -1.728 1.00 95.25 106 ILE A N 1
ATOM 870 C CA . ILE A 1 106 ? -3.732 -12.343 -1.441 1.00 95.25 106 ILE A CA 1
ATOM 871 C C . ILE A 1 106 ? -3.517 -12.515 0.064 1.00 95.25 106 ILE A C 1
ATOM 873 O O . ILE A 1 106 ? -4.232 -11.939 0.878 1.00 95.25 106 ILE A O 1
ATOM 877 N N . ALA A 1 107 ? -2.534 -13.334 0.437 1.00 92.88 107 ALA A N 1
ATOM 878 C CA . ALA A 1 107 ? -2.086 -13.407 1.820 1.00 92.88 107 ALA A CA 1
ATOM 879 C C . ALA A 1 107 ? -1.310 -12.143 2.187 1.00 92.88 107 ALA A C 1
ATOM 881 O O . ALA A 1 107 ? -0.466 -11.687 1.417 1.00 92.88 107 ALA A O 1
ATOM 882 N N . TYR A 1 108 ? -1.538 -11.643 3.392 1.00 89.19 108 TYR A N 1
ATOM 883 C CA . TYR A 1 108 ? -0.693 -10.631 4.003 1.00 89.19 108 TYR A CA 1
ATOM 884 C C . TYR A 1 108 ? -0.248 -11.119 5.369 1.00 89.19 108 TYR A C 1
ATOM 886 O O . TYR A 1 108 ? -1.073 -11.560 6.168 1.00 89.19 108 TYR A O 1
ATOM 894 N N . ASP A 1 109 ? 1.041 -11.014 5.647 1.00 86.31 109 ASP A N 1
ATOM 895 C CA . ASP A 1 109 ? 1.572 -11.152 6.992 1.00 86.31 109 ASP A CA 1
ATOM 896 C C . ASP A 1 109 ? 2.379 -9.892 7.279 1.00 86.31 109 ASP A C 1
ATOM 898 O O . ASP A 1 109 ? 3.426 -9.654 6.687 1.00 86.31 109 ASP A O 1
ATOM 902 N N . PHE A 1 110 ? 1.869 -9.062 8.179 1.00 74.00 110 PHE A N 1
ATOM 903 C CA . PHE A 1 110 ? 2.544 -7.857 8.651 1.00 74.00 110 PHE A CA 1
ATOM 904 C C . PHE A 1 110 ? 3.893 -8.167 9.311 1.00 74.00 110 PHE A C 1
ATOM 906 O O . PHE A 1 110 ? 4.741 -7.285 9.431 1.00 74.00 110 PHE A O 1
ATOM 913 N N . LEU A 1 111 ? 4.089 -9.423 9.730 1.00 70.75 111 LEU A N 1
ATOM 914 C CA . LEU A 1 111 ? 5.310 -9.936 10.342 1.00 70.75 111 LEU A CA 1
ATOM 915 C C . LEU A 1 111 ? 6.229 -10.642 9.336 1.00 70.75 111 LEU A C 1
ATOM 917 O O . LEU A 1 111 ? 7.271 -11.170 9.737 1.00 70.75 111 LEU A O 1
ATOM 921 N N . GLU A 1 112 ? 5.857 -10.699 8.052 1.00 66.62 112 GLU A N 1
ATOM 922 C CA . GLU A 1 112 ? 6.778 -11.147 7.012 1.00 66.62 112 GLU A CA 1
ATOM 923 C C . GLU A 1 112 ? 7.820 -10.070 6.751 1.00 66.62 112 GLU A C 1
ATOM 925 O O . GLU A 1 112 ? 7.552 -8.993 6.220 1.00 66.62 112 GLU A O 1
ATOM 930 N N . ASP A 1 113 ? 9.021 -10.396 7.206 1.00 56.44 113 ASP A N 1
ATOM 931 C CA . ASP A 1 113 ? 10.158 -9.507 7.228 1.00 56.44 113 ASP A CA 1
ATOM 932 C C . ASP A 1 113 ? 10.778 -9.319 5.836 1.00 56.44 113 ASP A C 1
ATOM 934 O O . ASP A 1 113 ? 10.711 -10.195 4.970 1.00 56.44 113 ASP A O 1
ATOM 938 N N . HIS A 1 114 ? 11.436 -8.176 5.643 1.00 56.66 114 HIS A N 1
ATOM 939 C CA . HIS A 1 114 ? 12.094 -7.736 4.408 1.00 56.66 114 HIS A CA 1
ATOM 940 C C . HIS A 1 114 ? 13.386 -8.510 4.080 1.00 56.66 114 HIS A C 1
ATOM 942 O O . HIS A 1 114 ? 14.299 -7.977 3.453 1.00 56.66 114 HIS A O 1
ATOM 948 N N . GLY A 1 115 ? 13.459 -9.779 4.481 1.00 54.91 115 GLY A N 1
ATOM 949 C CA . GLY A 1 115 ? 14.532 -10.689 4.110 1.00 54.91 115 GLY A CA 1
ATOM 950 C C . GLY A 1 115 ? 15.622 -10.929 5.142 1.00 54.91 115 GLY A C 1
ATOM 951 O O . GLY A 1 115 ? 16.646 -11.522 4.807 1.00 54.91 115 GLY A O 1
ATOM 952 N N . LEU A 1 116 ? 15.421 -10.530 6.399 1.00 60.31 116 LEU A N 1
ATOM 953 C CA . LEU A 1 116 ? 16.293 -10.951 7.489 1.00 60.31 116 LEU A CA 1
ATOM 954 C C . LEU A 1 116 ? 15.625 -12.109 8.240 1.00 60.31 116 LEU A C 1
ATOM 956 O O . LEU A 1 116 ? 14.853 -11.939 9.175 1.00 60.31 116 LEU A O 1
ATOM 960 N N . ASN A 1 117 ? 15.971 -13.340 7.859 1.00 67.31 117 ASN A N 1
ATOM 961 C CA . ASN A 1 117 ? 15.530 -14.559 8.556 1.00 67.31 117 ASN A CA 1
ATOM 962 C C . ASN A 1 117 ? 16.209 -14.752 9.937 1.00 67.31 117 ASN A C 1
ATOM 964 O O . ASN A 1 117 ? 16.480 -15.880 10.350 1.00 67.31 117 ASN A O 1
ATOM 968 N N . ASP A 1 118 ? 16.499 -13.664 10.655 1.00 83.00 118 ASP A N 1
ATOM 969 C CA . ASP A 1 118 ? 17.040 -13.695 12.010 1.00 83.00 118 ASP A CA 1
ATOM 970 C C . ASP A 1 118 ? 15.897 -13.717 13.048 1.00 83.00 118 ASP A C 1
ATOM 972 O O . ASP A 1 118 ? 15.077 -12.793 13.093 1.00 83.00 118 ASP A O 1
ATOM 976 N N . PRO A 1 119 ? 15.808 -14.750 13.910 1.00 84.50 119 PRO A N 1
ATOM 977 C CA . PRO A 1 119 ? 14.725 -14.861 14.885 1.00 84.50 119 PRO A CA 1
ATOM 978 C C . PRO A 1 119 ? 14.650 -13.702 15.887 1.00 84.50 119 PRO A C 1
ATOM 980 O O . PRO A 1 119 ? 13.551 -13.356 16.322 1.00 84.50 119 PRO A O 1
ATOM 983 N N . ALA A 1 120 ? 15.787 -13.105 16.266 1.00 85.25 120 ALA A N 1
ATOM 984 C CA . ALA A 1 120 ? 15.798 -11.995 17.215 1.00 85.25 120 ALA A CA 1
ATOM 985 C C . ALA A 1 120 ? 15.263 -10.715 16.562 1.00 85.25 120 ALA A C 1
ATOM 987 O O . ALA A 1 120 ? 14.429 -10.028 17.153 1.00 85.25 120 ALA A O 1
ATOM 988 N N . PHE A 1 121 ? 15.670 -10.440 15.322 1.00 81.75 121 PHE A N 1
ATOM 989 C CA . PHE A 1 121 ? 15.139 -9.331 14.535 1.00 81.75 121 PHE A CA 1
ATOM 990 C C . PHE A 1 121 ? 13.629 -9.466 14.301 1.00 81.75 121 PHE A C 1
ATOM 992 O O . PHE A 1 121 ? 12.883 -8.513 14.526 1.00 81.75 121 PHE A O 1
ATOM 999 N N . LYS A 1 122 ? 13.154 -10.674 13.971 1.00 82.25 122 LYS A N 1
ATOM 1000 C CA . LYS A 1 122 ? 11.719 -10.946 13.816 1.00 82.25 122 LYS A CA 1
ATOM 1001 C C . LYS A 1 122 ? 10.923 -10.632 15.086 1.00 82.25 122 LYS A C 1
ATOM 1003 O O . LYS A 1 122 ? 9.877 -9.997 14.997 1.00 82.25 122 LYS A O 1
ATOM 1008 N N . ALA A 1 123 ? 11.424 -11.037 16.255 1.00 85.56 123 ALA A N 1
ATOM 1009 C CA . ALA A 1 123 ? 10.763 -10.766 17.531 1.00 85.56 123 ALA A CA 1
ATOM 1010 C C . ALA A 1 123 ? 10.724 -9.264 17.871 1.00 85.56 123 ALA A C 1
ATOM 1012 O O . ALA A 1 123 ? 9.716 -8.776 18.379 1.00 85.56 123 ALA A O 1
ATOM 1013 N N . ILE A 1 124 ? 11.797 -8.522 17.567 1.00 86.94 124 ILE A N 1
ATOM 1014 C CA . ILE A 1 124 ? 11.844 -7.061 17.748 1.00 86.94 124 ILE A CA 1
ATOM 1015 C C . ILE A 1 124 ? 10.828 -6.376 16.831 1.00 86.94 124 ILE A C 1
ATOM 1017 O O . ILE A 1 124 ? 10.067 -5.526 17.295 1.00 86.94 124 ILE A O 1
ATOM 1021 N N . ASN A 1 125 ? 10.776 -6.770 15.556 1.00 84.19 125 ASN A N 1
ATOM 1022 C CA . ASN A 1 125 ? 9.813 -6.227 14.602 1.00 84.19 125 ASN A CA 1
ATOM 1023 C C . ASN A 1 125 ? 8.379 -6.524 15.033 1.00 84.19 125 ASN A C 1
ATOM 1025 O O . ASN A 1 125 ? 7.555 -5.618 15.037 1.00 84.19 125 ASN A O 1
ATOM 1029 N N . GLU A 1 126 ? 8.089 -7.758 15.448 1.00 85.69 126 GLU A N 1
ATOM 1030 C CA . GLU A 1 126 ? 6.773 -8.142 15.962 1.00 85.69 126 GLU A CA 1
ATOM 1031 C C . GLU A 1 126 ? 6.365 -7.290 17.168 1.00 85.69 126 GLU A C 1
ATOM 1033 O O . GLU A 1 126 ? 5.271 -6.727 17.173 1.00 85.69 126 GLU A O 1
ATOM 1038 N N . ALA A 1 127 ? 7.257 -7.103 18.143 1.00 88.75 127 ALA A N 1
ATOM 1039 C CA . ALA A 1 127 ? 6.987 -6.253 19.300 1.00 88.75 127 ALA A CA 1
ATOM 1040 C C . ALA A 1 127 ? 6.742 -4.782 18.911 1.00 88.75 127 ALA A C 1
ATOM 1042 O O . ALA A 1 127 ? 5.776 -4.180 19.381 1.00 88.75 127 ALA A O 1
ATOM 1043 N N . GLY A 1 128 ? 7.571 -4.213 18.028 1.00 89.38 128 GLY A N 1
ATOM 1044 C CA . GLY A 1 128 ? 7.395 -2.841 17.538 1.00 89.38 128 GLY A CA 1
ATOM 1045 C C . GLY A 1 128 ? 6.073 -2.658 16.791 1.00 89.38 128 GLY A C 1
ATOM 1046 O O . GLY A 1 128 ? 5.326 -1.724 17.056 1.00 89.38 128 GLY A O 1
ATOM 1047 N N . ARG A 1 129 ? 5.722 -3.622 15.939 1.00 86.56 129 ARG A N 1
ATOM 1048 C CA . ARG A 1 129 ? 4.457 -3.662 15.197 1.00 86.56 129 ARG A CA 1
ATOM 1049 C C . ARG A 1 129 ? 3.227 -3.748 16.101 1.00 86.56 129 ARG A C 1
ATOM 1051 O O . ARG A 1 129 ? 2.220 -3.096 15.831 1.00 86.56 129 ARG A O 1
ATOM 1058 N N . HIS A 1 130 ? 3.297 -4.532 17.173 1.00 90.38 130 HIS A N 1
ATOM 1059 C CA . HIS A 1 130 ? 2.243 -4.560 18.186 1.00 90.38 130 HIS A CA 1
ATOM 1060 C C . HIS A 1 130 ? 2.115 -3.214 18.908 1.00 90.38 130 HIS A C 1
ATOM 1062 O O . HIS A 1 130 ? 0.997 -2.727 19.067 1.00 90.38 130 HIS A O 1
ATOM 1068 N N . SER A 1 131 ? 3.241 -2.589 19.267 1.00 93.50 131 SER A N 1
ATOM 1069 C CA . SER A 1 131 ? 3.259 -1.251 19.869 1.00 93.50 131 SER A CA 1
ATOM 1070 C C . SER A 1 131 ? 2.622 -0.202 18.952 1.00 93.50 131 SER A C 1
ATOM 1072 O O . SER A 1 131 ? 1.800 0.583 19.418 1.00 93.50 131 SER A O 1
ATOM 1074 N N . ASP A 1 132 ? 2.932 -0.225 17.649 1.00 92.38 132 ASP A N 1
ATOM 1075 C CA . ASP A 1 132 ? 2.336 0.691 16.665 1.00 92.38 132 ASP A CA 1
ATOM 1076 C C . ASP A 1 132 ? 0.803 0.556 16.622 1.00 92.38 132 ASP A C 1
ATOM 1078 O O . ASP A 1 132 ? 0.068 1.546 16.564 1.00 92.38 132 ASP A O 1
ATOM 1082 N N . LEU A 1 133 ? 0.299 -0.684 16.653 1.00 93.38 133 LEU A N 1
ATOM 1083 C CA . LEU A 1 133 ? -1.138 -0.953 16.666 1.00 93.38 133 LEU A CA 1
ATOM 1084 C C . LEU A 1 133 ? -1.799 -0.467 17.961 1.00 93.38 133 LEU A C 1
ATOM 1086 O O . LEU A 1 133 ? -2.890 0.103 17.905 1.00 93.38 133 LEU A O 1
ATOM 1090 N N . GLU A 1 134 ? -1.176 -0.697 19.115 1.00 94.81 134 GLU A N 1
ATOM 1091 C CA . GLU A 1 134 ? -1.688 -0.234 20.409 1.00 94.81 134 GLU A CA 1
ATOM 1092 C C . GLU A 1 134 ? -1.770 1.294 20.466 1.00 94.81 134 GLU A C 1
ATOM 1094 O O . GLU A 1 134 ? -2.814 1.837 20.840 1.00 94.81 134 GLU A O 1
ATOM 1099 N N . GLU A 1 135 ? -0.718 1.981 20.019 1.00 95.56 135 GLU A N 1
ATOM 1100 C CA . GLU A 1 135 ? -0.679 3.441 19.927 1.00 95.56 135 GLU A CA 1
ATOM 1101 C C . GLU A 1 135 ? -1.793 3.973 19.021 1.00 95.56 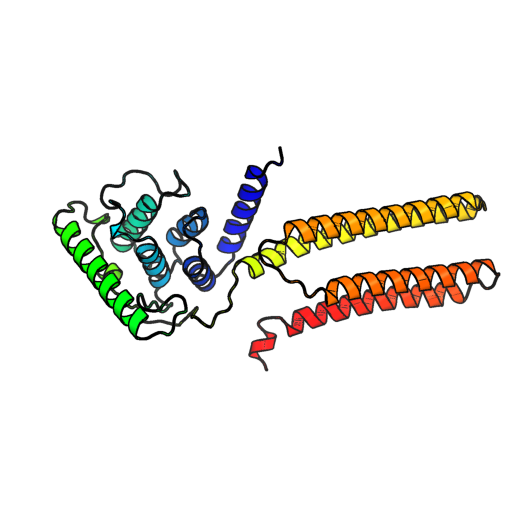135 GLU A C 1
ATOM 1103 O O . GLU A 1 135 ? -2.559 4.858 19.415 1.00 95.56 135 GLU A O 1
ATOM 1108 N N . LEU A 1 136 ? -1.942 3.387 17.830 1.00 94.56 136 LEU A N 1
ATOM 1109 C CA . LEU A 1 136 ? -3.023 3.734 16.915 1.00 94.56 136 LEU A CA 1
ATOM 1110 C C . LEU A 1 136 ? -4.396 3.531 17.555 1.00 94.56 136 LEU A C 1
ATOM 1112 O O . LEU A 1 136 ? -5.249 4.410 17.462 1.00 94.56 136 LEU A O 1
ATOM 1116 N N . VAL A 1 137 ? -4.634 2.392 18.209 1.00 95.38 137 VAL A N 1
ATOM 1117 C CA . VAL A 1 137 ? -5.912 2.110 18.880 1.00 95.38 137 VAL A CA 1
ATOM 1118 C C . VAL A 1 137 ? -6.203 3.137 19.977 1.00 95.38 137 VAL A C 1
ATOM 1120 O O . VAL A 1 137 ? -7.355 3.558 20.112 1.00 95.38 137 VAL A O 1
ATOM 1123 N N . GLU A 1 138 ? -5.188 3.566 20.728 1.00 95.81 138 GLU A N 1
ATOM 1124 C CA . GLU A 1 138 ? -5.333 4.604 21.748 1.00 95.81 138 GLU A CA 1
ATOM 1125 C C . GLU A 1 138 ? -5.686 5.960 21.127 1.00 95.81 138 GLU A C 1
ATOM 1127 O O . GLU A 1 138 ? -6.698 6.563 21.502 1.00 95.81 138 GLU A O 1
ATOM 1132 N N . ARG A 1 139 ? -4.918 6.401 20.121 1.00 93.69 139 ARG A N 1
ATOM 1133 C CA . ARG A 1 139 ? -5.147 7.659 19.388 1.00 93.69 139 ARG A CA 1
ATOM 1134 C C . ARG A 1 139 ? -6.552 7.721 18.783 1.00 93.69 139 ARG A C 1
ATOM 1136 O O . ARG A 1 139 ? -7.206 8.763 18.784 1.00 93.69 139 ARG A O 1
ATOM 1143 N N . GLN A 1 140 ? -7.069 6.574 18.355 1.00 93.75 140 GLN A N 1
ATOM 1144 C CA . GLN A 1 140 ? -8.377 6.433 17.717 1.00 93.75 140 GLN A CA 1
ATOM 1145 C C . GLN A 1 140 ? -9.578 6.579 18.668 1.00 93.75 140 GLN A C 1
ATOM 1147 O O . GLN A 1 140 ? -10.707 6.742 18.197 1.00 93.75 140 GLN A O 1
ATOM 1152 N N . LYS A 1 141 ? -9.384 6.581 19.998 1.00 93.31 141 LYS A N 1
ATOM 1153 C CA . LYS A 1 141 ? -10.485 6.771 20.968 1.00 93.31 141 LYS A CA 1
ATOM 1154 C C . LYS A 1 141 ? -11.171 8.134 20.846 1.00 93.31 141 LYS A C 1
ATOM 1156 O O . LYS A 1 141 ? -12.371 8.227 21.099 1.00 93.31 141 LYS A O 1
ATOM 1161 N N . GLY A 1 142 ? -10.422 9.170 20.468 1.00 90.25 142 GLY A N 1
ATOM 1162 C CA . GLY A 1 142 ? -10.920 10.544 20.331 1.00 90.25 142 GLY A CA 1
ATOM 1163 C C . GLY A 1 142 ? -11.435 10.902 18.935 1.00 90.25 142 GLY A C 1
ATOM 1164 O O . GLY A 1 142 ? -12.002 11.977 18.751 1.00 90.25 142 GLY A O 1
ATOM 1165 N N . VAL A 1 143 ? -11.255 10.025 17.946 1.00 94.50 143 VAL A N 1
ATOM 1166 C CA . VAL A 1 143 ? -11.599 10.313 16.549 1.00 94.50 143 VAL A CA 1
ATOM 1167 C C . VAL A 1 143 ? -13.118 10.300 16.379 1.00 94.50 143 VAL A C 1
ATOM 1169 O O . VAL A 1 143 ? -13.781 9.281 16.595 1.00 94.50 143 VAL A O 1
ATOM 1172 N N . ALA A 1 144 ? -13.685 11.447 16.002 1.00 93.44 144 ALA A N 1
ATOM 1173 C CA . ALA A 1 144 ? -15.127 11.603 15.834 1.00 93.44 144 ALA A CA 1
ATOM 1174 C C . ALA A 1 144 ? -15.623 11.079 14.477 1.00 93.44 144 ALA A C 1
ATOM 1176 O O . ALA A 1 144 ? -16.674 10.440 14.423 1.00 93.44 144 ALA A O 1
ATOM 1177 N N . ASP A 1 145 ? -14.875 11.326 13.397 1.00 94.69 145 ASP A N 1
ATOM 1178 C CA . ASP A 1 145 ? -15.280 10.950 12.040 1.00 94.69 145 ASP A CA 1
ATOM 1179 C C . ASP A 1 145 ? -15.176 9.423 11.850 1.00 94.69 145 ASP A C 1
ATOM 1181 O O . ASP A 1 145 ? -14.073 8.874 11.879 1.00 94.69 145 ASP A O 1
ATOM 1185 N N . PRO A 1 146 ? -16.301 8.709 11.648 1.00 94.12 146 PRO A N 1
ATOM 1186 C CA . PRO A 1 146 ? -16.292 7.258 11.491 1.00 94.12 146 PRO A CA 1
ATOM 1187 C C . PRO A 1 146 ? -15.580 6.788 10.218 1.00 94.12 146 PRO A C 1
ATOM 1189 O O . PRO A 1 146 ? -15.199 5.623 10.153 1.00 94.12 146 PRO A O 1
ATOM 1192 N N . ARG A 1 147 ? -15.390 7.656 9.216 1.00 93.81 147 ARG A N 1
ATOM 1193 C CA . ARG A 1 147 ? -14.748 7.278 7.950 1.00 93.81 147 ARG A CA 1
ATOM 1194 C C . ARG A 1 147 ? -13.256 7.029 8.127 1.00 93.81 147 ARG A C 1
ATOM 1196 O O . ARG A 1 147 ? -12.729 6.111 7.523 1.00 93.81 147 ARG A O 1
ATOM 1203 N N . VAL A 1 148 ? -12.591 7.797 8.983 1.00 93.94 148 VAL A N 1
ATOM 1204 C CA . VAL A 1 148 ? -11.142 7.665 9.219 1.00 93.94 148 VAL A CA 1
ATOM 1205 C C . VAL A 1 148 ? -10.813 6.790 10.426 1.00 93.94 148 VAL A C 1
ATOM 1207 O O . VAL A 1 148 ? -9.640 6.648 10.778 1.00 93.94 148 VAL A O 1
ATOM 1210 N N . LYS A 1 149 ? -11.827 6.181 11.057 1.00 95.00 149 LYS A N 1
ATOM 1211 C CA . LYS A 1 149 ? -11.610 5.291 12.196 1.00 95.00 149 LYS A CA 1
ATOM 1212 C C . LYS A 1 149 ? -10.818 4.055 11.801 1.00 95.00 149 LYS A C 1
ATOM 1214 O O . LYS A 1 149 ? -11.028 3.486 10.738 1.00 95.00 149 LYS A O 1
ATOM 1219 N N . LEU A 1 150 ? -9.975 3.555 12.696 1.00 94.69 150 LEU A N 1
ATOM 1220 C CA . LEU A 1 150 ? -9.238 2.320 12.445 1.00 94.69 150 LEU A CA 1
ATOM 1221 C C . LEU A 1 150 ? -10.199 1.122 12.339 1.00 94.69 150 LEU A C 1
ATOM 1223 O O . LEU A 1 150 ? -10.687 0.593 13.348 1.00 94.69 150 LEU A O 1
ATOM 1227 N N . HIS A 1 151 ? -10.461 0.702 11.101 1.00 94.81 151 HIS A N 1
ATOM 1228 C CA . HIS A 1 151 ? -11.350 -0.405 10.762 1.00 94.81 151 HIS A CA 1
ATOM 1229 C C . HIS A 1 151 ? -10.851 -1.729 11.379 1.00 94.81 151 HIS A C 1
ATOM 1231 O O . HIS A 1 151 ? -9.638 -1.933 11.465 1.00 94.81 151 HIS A O 1
ATOM 1237 N N . PRO A 1 152 ? -11.726 -2.673 11.790 1.00 93.38 152 PRO A N 1
ATOM 1238 C CA . PRO A 1 152 ? -11.296 -3.952 12.364 1.00 93.38 152 PRO A CA 1
ATOM 1239 C C . PRO A 1 152 ? -10.312 -4.738 11.490 1.00 93.38 152 PRO A C 1
ATOM 1241 O O . PRO A 1 152 ? -9.386 -5.341 12.020 1.00 93.38 152 PRO A O 1
ATOM 1244 N N . GLU A 1 153 ? -10.467 -4.691 10.164 1.00 91.12 153 GLU A N 1
ATOM 1245 C CA . GLU A 1 153 ? -9.536 -5.362 9.244 1.00 91.12 153 GLU A CA 1
ATOM 1246 C C . GLU A 1 153 ? -8.155 -4.699 9.187 1.00 91.12 153 GLU A C 1
ATOM 1248 O O . GLU A 1 153 ? -7.171 -5.394 8.965 1.00 91.12 153 GLU A O 1
ATOM 1253 N N . LEU A 1 154 ? -8.050 -3.391 9.456 1.00 91.81 154 LEU A N 1
ATOM 1254 C CA . LEU A 1 154 ? -6.753 -2.711 9.556 1.00 91.81 154 LEU A CA 1
ATOM 1255 C C . LEU A 1 154 ? -5.976 -3.127 10.811 1.00 91.81 154 LEU A C 1
ATOM 1257 O O . LEU A 1 154 ? -4.757 -3.017 10.839 1.00 91.81 154 LEU A O 1
ATOM 1261 N N . LYS A 1 155 ? -6.666 -3.652 11.830 1.00 91.88 155 LYS A N 1
ATOM 1262 C CA . LYS A 1 155 ? -6.052 -4.184 13.060 1.00 91.88 155 LYS A CA 1
ATOM 1263 C C . LYS A 1 155 ? -5.516 -5.603 12.883 1.00 91.88 155 LYS A C 1
ATOM 1265 O O . LYS A 1 155 ? -4.885 -6.137 13.793 1.00 91.88 155 LYS A O 1
ATOM 1270 N N . LEU A 1 156 ? -5.811 -6.245 11.752 1.00 87.50 156 LEU A N 1
ATOM 1271 C CA . LEU A 1 156 ? -5.316 -7.581 11.472 1.00 87.50 156 LEU A CA 1
ATOM 1272 C C . LEU A 1 156 ? -3.842 -7.490 11.106 1.00 87.50 156 LEU A C 1
ATOM 1274 O O . LEU A 1 156 ? -3.471 -6.867 10.119 1.00 87.50 156 LEU A O 1
ATOM 1278 N N . LEU A 1 157 ? -3.007 -8.186 11.871 1.00 82.81 157 LEU A N 1
ATOM 1279 C CA . LEU A 1 157 ? -1.598 -8.351 11.516 1.00 82.81 157 LEU A CA 1
ATOM 1280 C C . LEU A 1 157 ? -1.425 -9.402 10.410 1.00 82.81 157 LEU A C 1
ATOM 1282 O O . LEU A 1 157 ? -0.356 -9.521 9.828 1.00 82.81 157 LEU A O 1
ATOM 1286 N N . ARG A 1 158 ? -2.462 -10.201 10.124 1.00 89.25 158 ARG A N 1
ATOM 1287 C CA . ARG A 1 158 ? -2.426 -11.263 9.116 1.00 89.25 158 ARG A CA 1
ATOM 1288 C C . ARG A 1 158 ? -3.763 -11.400 8.400 1.00 89.25 158 ARG A C 1
ATOM 1290 O O . ARG A 1 158 ? -4.810 -11.448 9.043 1.00 89.25 158 ARG A O 1
ATOM 1297 N N . ILE A 1 159 ? -3.709 -11.544 7.081 1.00 90.69 159 ILE A N 1
ATOM 1298 C CA . ILE A 1 159 ? -4.829 -11.931 6.222 1.00 90.69 159 ILE A CA 1
ATOM 1299 C C . ILE A 1 159 ? -4.452 -13.241 5.532 1.00 90.69 159 ILE A C 1
ATOM 1301 O O . ILE A 1 159 ? -3.394 -13.356 4.914 1.00 90.69 159 ILE A O 1
ATOM 1305 N N . ALA A 1 160 ? -5.324 -14.242 5.640 1.00 91.56 160 ALA A N 1
ATOM 1306 C CA . ALA A 1 160 ? -5.150 -15.502 4.932 1.00 91.56 160 ALA A CA 1
ATOM 1307 C C . ALA A 1 160 ? -5.406 -15.321 3.429 1.00 91.56 160 ALA A C 1
ATOM 1309 O O . ALA A 1 160 ? -6.321 -14.609 3.026 1.00 91.56 160 ALA A O 1
ATOM 1310 N N . GLY A 1 161 ? -4.637 -16.020 2.600 1.00 92.81 161 GLY A N 1
ATOM 1311 C CA . GLY A 1 161 ? -4.809 -15.984 1.155 1.00 92.81 161 GLY A CA 1
ATOM 1312 C C . GLY A 1 161 ? -3.706 -16.744 0.435 1.00 92.81 161 GLY A C 1
ATOM 1313 O O . GLY A 1 161 ? -2.945 -17.510 1.034 1.00 92.81 161 GLY A O 1
ATOM 1314 N N . ARG A 1 162 ? -3.601 -16.522 -0.871 1.00 93.81 162 ARG A N 1
ATOM 1315 C CA . ARG A 1 162 ? -2.490 -17.022 -1.676 1.00 93.81 162 ARG A CA 1
ATOM 1316 C C . ARG A 1 162 ? -1.303 -16.072 -1.550 1.00 93.81 162 ARG A C 1
ATOM 1318 O O . ARG A 1 162 ? -1.441 -14.870 -1.756 1.00 93.81 162 ARG A O 1
ATOM 1325 N N . ARG A 1 163 ? -0.116 -16.612 -1.280 1.00 88.88 163 ARG A N 1
ATOM 1326 C CA . ARG A 1 163 ? 1.131 -15.837 -1.324 1.00 88.88 163 ARG A CA 1
ATOM 1327 C C . ARG A 1 163 ? 1.422 -15.396 -2.757 1.00 88.88 163 ARG A C 1
ATOM 1329 O O . ARG A 1 163 ? 1.414 -16.217 -3.676 1.00 88.88 163 ARG A O 1
ATOM 1336 N N . VAL A 1 164 ? 1.647 -14.100 -2.940 1.00 85.31 164 VAL A N 1
ATOM 1337 C CA . VAL A 1 164 ? 1.970 -13.497 -4.244 1.00 85.31 164 VAL A CA 1
ATOM 1338 C C . VAL A 1 164 ? 3.448 -13.141 -4.355 1.00 85.31 164 VAL A C 1
ATOM 1340 O O . VAL A 1 164 ? 3.995 -13.203 -5.455 1.00 85.31 164 VAL A O 1
ATOM 1343 N N . ALA A 1 165 ? 4.085 -12.844 -3.229 1.00 71.94 165 ALA A N 1
ATOM 1344 C CA . ALA A 1 165 ? 5.513 -12.615 -3.099 1.00 71.94 165 ALA A CA 1
ATOM 1345 C C . ALA A 1 165 ? 6.000 -13.182 -1.762 1.00 71.94 165 ALA A C 1
ATOM 1347 O O . ALA A 1 165 ? 5.198 -13.509 -0.882 1.00 71.94 165 ALA A O 1
ATOM 1348 N N . GLY A 1 166 ? 7.311 -13.318 -1.642 1.00 65.00 166 GLY A N 1
ATOM 1349 C CA . GLY A 1 166 ? 8.013 -13.690 -0.424 1.00 65.00 166 GLY A CA 1
ATOM 1350 C C . GLY A 1 166 ? 9.462 -13.240 -0.537 1.00 65.00 166 GLY A C 1
ATOM 1351 O O . GLY A 1 166 ? 9.859 -12.706 -1.569 1.00 65.00 166 GLY A O 1
ATOM 1352 N N . HIS A 1 167 ? 10.247 -13.469 0.509 1.00 57.69 167 HIS A N 1
ATOM 1353 C CA . HIS A 1 167 ? 11.666 -13.117 0.511 1.00 57.69 167 HIS A CA 1
ATOM 1354 C C . HIS A 1 167 ? 12.437 -13.682 -0.698 1.00 57.69 167 HIS A C 1
ATOM 1356 O O . HIS A 1 167 ? 13.307 -13.001 -1.224 1.00 57.69 167 HIS A O 1
ATOM 1362 N N . ASP A 1 168 ? 12.067 -14.878 -1.162 1.00 60.03 168 ASP A N 1
ATOM 1363 C CA . ASP A 1 168 ? 12.715 -15.556 -2.294 1.00 60.03 168 ASP A CA 1
ATOM 1364 C C . ASP A 1 168 ? 12.216 -15.075 -3.674 1.00 60.03 168 ASP A C 1
ATOM 1366 O O . ASP A 1 168 ? 12.636 -15.596 -4.708 1.00 60.03 168 ASP A O 1
ATOM 1370 N N . ASP A 1 169 ? 11.273 -14.128 -3.718 1.00 66.06 169 ASP A N 1
ATOM 1371 C CA . ASP A 1 169 ? 10.846 -13.499 -4.968 1.00 66.06 169 ASP A CA 1
ATOM 1372 C C . ASP A 1 169 ? 11.883 -12.415 -5.310 1.00 66.06 169 ASP A C 1
ATOM 1374 O O . ASP A 1 169 ? 11.759 -11.276 -4.856 1.00 66.06 169 ASP A O 1
ATOM 1378 N N . ASP A 1 170 ? 12.905 -12.777 -6.104 1.00 60.75 170 ASP A N 1
ATOM 1379 C CA . ASP A 1 170 ? 13.951 -11.898 -6.691 1.00 60.75 170 ASP A CA 1
ATOM 1380 C C . ASP A 1 170 ? 13.365 -10.874 -7.693 1.00 60.75 170 ASP A C 1
ATOM 1382 O O . ASP A 1 170 ? 13.923 -10.551 -8.744 1.00 60.75 170 ASP A O 1
ATOM 1386 N N . PHE A 1 171 ? 12.167 -10.389 -7.405 1.00 62.75 171 PHE A N 1
ATOM 1387 C CA . PHE A 1 171 ? 11.387 -9.515 -8.242 1.00 62.75 171 PHE A CA 1
ATOM 1388 C C . PHE A 1 171 ? 11.945 -8.094 -8.174 1.00 62.75 171 PHE A C 1
ATOM 1390 O O . PHE A 1 171 ? 11.436 -7.239 -7.440 1.00 62.75 171 PHE A O 1
ATOM 1397 N N . ASP A 1 172 ? 12.971 -7.819 -8.978 1.00 65.44 172 ASP A N 1
ATOM 1398 C CA . ASP A 1 172 ? 13.330 -6.444 -9.297 1.00 65.44 172 ASP A CA 1
ATOM 1399 C C . ASP A 1 172 ? 12.265 -5.882 -10.244 1.00 65.44 172 ASP A C 1
ATOM 1401 O O . ASP A 1 172 ? 12.187 -6.199 -11.433 1.00 65.44 172 ASP A O 1
ATOM 1405 N N . PHE A 1 173 ? 11.390 -5.037 -9.703 1.00 63.84 173 PHE A N 1
ATOM 1406 C CA . PHE A 1 173 ? 10.322 -4.403 -10.471 1.00 63.84 173 PHE A CA 1
ATOM 1407 C C . PHE A 1 173 ? 10.863 -3.619 -11.682 1.00 63.84 173 PHE A C 1
ATOM 1409 O O . PHE A 1 173 ? 10.166 -3.484 -12.695 1.00 63.84 173 PHE A O 1
ATOM 1416 N N . ARG A 1 174 ? 12.114 -3.138 -11.617 1.00 63.56 174 ARG A N 1
ATOM 1417 C CA . ARG A 1 174 ? 12.759 -2.430 -12.729 1.00 63.56 174 ARG A CA 1
ATOM 1418 C C . ARG A 1 174 ? 12.966 -3.339 -13.944 1.00 63.56 174 ARG A C 1
ATOM 1420 O O . ARG A 1 174 ? 12.893 -2.836 -15.067 1.00 63.56 174 ARG A O 1
ATOM 1427 N N . ASP A 1 175 ? 13.116 -4.650 -13.753 1.00 62.72 175 ASP A N 1
ATOM 1428 C CA . ASP A 1 175 ? 13.327 -5.609 -14.846 1.00 62.72 175 ASP A CA 1
ATOM 1429 C C . ASP A 1 175 ? 12.084 -5.774 -15.732 1.00 62.72 175 ASP A C 1
ATOM 1431 O O . ASP A 1 175 ? 12.188 -5.957 -16.949 1.00 62.72 175 ASP A O 1
ATOM 1435 N N . LEU A 1 176 ? 10.885 -5.642 -15.156 1.00 61.38 176 LEU A N 1
ATOM 1436 C CA . LEU A 1 176 ? 9.629 -5.695 -15.915 1.00 61.38 176 LEU A CA 1
ATOM 1437 C C . LEU A 1 176 ? 9.383 -4.425 -16.729 1.00 61.38 176 LEU A C 1
ATOM 1439 O O . LEU A 1 176 ? 8.739 -4.479 -17.778 1.00 61.38 176 LEU A O 1
ATOM 1443 N N . PHE A 1 177 ? 9.939 -3.302 -16.273 1.00 57.25 177 PHE A N 1
ATOM 1444 C CA . PHE A 1 177 ? 9.913 -2.028 -16.984 1.00 57.25 177 PHE A CA 1
ATOM 1445 C C . PHE A 1 177 ? 10.892 -1.981 -18.152 1.00 57.25 177 PHE A C 1
ATOM 1447 O O . PHE A 1 177 ? 10.538 -1.544 -19.253 1.00 57.25 177 PHE A O 1
ATOM 1454 N N . ALA A 1 178 ? 12.115 -2.463 -17.931 1.00 56.75 178 ALA A N 1
ATOM 1455 C CA . ALA A 1 178 ? 13.186 -2.408 -18.921 1.00 56.75 178 ALA A CA 1
ATOM 1456 C C . ALA A 1 178 ? 12.858 -3.190 -20.206 1.00 56.75 178 ALA A C 1
ATOM 1458 O O . ALA A 1 178 ? 13.312 -2.817 -21.291 1.00 56.75 178 ALA A O 1
ATOM 1459 N N . GLY A 1 179 ? 12.019 -4.230 -20.112 1.00 51.47 179 GLY A N 1
ATOM 1460 C CA . GLY A 1 179 ? 11.578 -5.021 -21.263 1.00 51.47 179 GLY A CA 1
ATOM 1461 C C . GLY A 1 179 ? 10.849 -4.213 -22.346 1.00 51.47 179 GLY A C 1
ATOM 1462 O O . GLY A 1 179 ? 11.007 -4.517 -23.529 1.00 51.47 179 GLY A O 1
ATOM 1463 N N . ASN A 1 180 ? 10.111 -3.161 -21.971 1.00 46.44 180 ASN A N 1
ATOM 1464 C CA . ASN A 1 180 ? 9.399 -2.308 -22.930 1.00 46.44 180 ASN A CA 1
ATOM 1465 C C . ASN A 1 180 ? 10.294 -1.197 -23.501 1.00 46.44 180 ASN A C 1
ATOM 1467 O O . ASN A 1 180 ? 10.251 -0.945 -24.701 1.00 46.44 180 ASN A O 1
ATOM 1471 N N . VAL A 1 181 ? 11.188 -0.617 -22.692 1.00 50.09 181 VAL A N 1
ATOM 1472 C CA . VAL A 1 181 ? 12.146 0.409 -23.157 1.00 50.09 181 VAL A CA 1
ATOM 1473 C C . VAL A 1 181 ? 13.143 -0.171 -24.176 1.00 50.09 181 VAL A C 1
ATOM 1475 O O . VAL A 1 181 ? 13.526 0.489 -25.144 1.00 50.09 181 VAL A O 1
ATOM 1478 N N . MET A 1 182 ? 13.531 -1.441 -24.018 1.00 48.84 182 MET A N 1
ATOM 1479 C CA . MET A 1 182 ? 14.414 -2.127 -24.970 1.00 48.84 182 MET A CA 1
ATOM 1480 C C . MET A 1 182 ? 13.760 -2.378 -26.337 1.00 48.84 182 MET A C 1
ATOM 1482 O O . MET A 1 182 ? 14.476 -2.423 -27.338 1.00 48.84 182 MET A O 1
ATOM 1486 N N . LEU A 1 183 ? 12.431 -2.518 -26.416 1.00 46.38 183 LEU A N 1
ATOM 1487 C CA . LEU A 1 183 ? 11.717 -2.685 -27.690 1.00 46.38 183 LEU A CA 1
ATOM 1488 C C . LEU A 1 183 ? 11.723 -1.393 -28.517 1.00 46.38 183 LEU A C 1
ATOM 1490 O O . LEU A 1 183 ? 11.949 -1.457 -29.728 1.00 46.38 183 LEU A O 1
ATOM 1494 N N . ASP A 1 184 ? 11.589 -0.236 -27.868 1.00 46.38 184 ASP A N 1
ATOM 1495 C CA . ASP A 1 184 ? 11.696 1.068 -28.532 1.00 46.38 184 ASP A CA 1
ATOM 1496 C C . ASP A 1 184 ? 13.131 1.355 -28.979 1.00 46.38 184 ASP A C 1
ATOM 1498 O O . ASP A 1 184 ? 13.359 1.794 -30.111 1.00 46.38 184 ASP A O 1
ATOM 1502 N N . ALA A 1 185 ? 14.123 0.988 -28.159 1.00 50.34 185 ALA A N 1
ATOM 1503 C CA . ALA A 1 185 ? 15.523 1.028 -28.569 1.00 50.34 185 ALA A CA 1
ATOM 1504 C C . ALA A 1 185 ? 15.771 0.127 -29.794 1.00 50.34 185 ALA A C 1
ATOM 1506 O O . ALA A 1 185 ? 16.454 0.536 -30.734 1.00 50.34 185 ALA A O 1
ATOM 1507 N N . PHE A 1 186 ? 15.180 -1.072 -29.842 1.00 49.12 186 PHE A N 1
ATOM 1508 C CA . PHE A 1 186 ? 15.317 -1.982 -30.983 1.00 49.12 186 PHE A CA 1
ATOM 1509 C C . PHE A 1 186 ? 14.621 -1.456 -32.247 1.00 49.12 186 PHE A C 1
ATOM 1511 O O . PHE A 1 186 ? 15.177 -1.569 -33.341 1.00 49.12 186 PHE A O 1
ATOM 1518 N N . GLY A 1 187 ? 13.449 -0.826 -32.110 1.00 45.69 187 GLY A N 1
ATOM 1519 C CA . GLY A 1 187 ? 12.774 -0.118 -33.202 1.00 45.69 187 GLY A CA 1
ATOM 1520 C C . GLY A 1 187 ? 13.621 1.035 -33.750 1.00 45.69 187 GLY A C 1
ATOM 1521 O O . GLY A 1 187 ? 13.756 1.196 -34.966 1.00 45.69 187 GLY A O 1
ATOM 1522 N N . MET A 1 188 ? 14.288 1.773 -32.861 1.00 51.31 188 MET A N 1
ATOM 1523 C CA . MET A 1 188 ? 15.223 2.837 -33.222 1.00 51.31 188 MET A CA 1
ATOM 1524 C C . MET A 1 188 ? 16.469 2.284 -33.937 1.00 51.31 188 MET A C 1
ATOM 1526 O O . MET A 1 188 ? 16.866 2.813 -34.977 1.00 51.31 188 MET A O 1
ATOM 1530 N N . PHE A 1 189 ? 17.040 1.169 -33.464 1.00 54.75 189 PHE A N 1
ATOM 1531 C CA . PHE A 1 189 ? 18.148 0.478 -34.137 1.00 54.75 189 PHE A CA 1
ATOM 1532 C C . PHE A 1 189 ? 17.753 -0.066 -35.514 1.00 54.75 189 PHE A C 1
ATOM 1534 O O . PHE A 1 189 ? 18.524 0.082 -36.463 1.00 54.75 189 PHE A O 1
ATOM 1541 N N . ALA A 1 190 ? 16.561 -0.651 -35.657 1.00 53.75 190 ALA A N 1
ATOM 1542 C CA . ALA A 1 190 ? 16.055 -1.144 -36.937 1.00 53.75 190 ALA A CA 1
ATOM 1543 C C . ALA A 1 190 ? 15.850 -0.002 -37.949 1.00 53.75 190 ALA A C 1
ATOM 1545 O O . ALA A 1 190 ? 16.198 -0.149 -39.121 1.00 53.75 190 ALA A O 1
ATOM 1546 N N . SER A 1 191 ? 15.369 1.157 -37.489 1.00 51.50 191 SER A N 1
ATOM 1547 C CA . SER A 1 191 ? 15.219 2.363 -38.312 1.00 51.50 191 SER A CA 1
ATOM 1548 C C . SER A 1 191 ? 16.574 2.925 -38.769 1.00 51.50 191 SER A C 1
ATOM 1550 O O . SER A 1 191 ? 16.779 3.176 -39.959 1.00 51.50 191 SER A O 1
ATOM 1552 N N . VAL A 1 192 ? 17.551 3.030 -37.858 1.00 60.34 192 VAL A N 1
ATOM 1553 C CA . VAL A 1 192 ? 18.915 3.495 -38.179 1.00 60.34 192 VAL A CA 1
ATOM 1554 C C . VAL A 1 192 ? 19.637 2.519 -39.112 1.00 60.34 192 VAL A C 1
ATOM 1556 O O . VAL A 1 192 ? 20.286 2.947 -40.069 1.00 60.34 192 VAL A O 1
ATOM 1559 N N . ALA A 1 193 ? 19.500 1.210 -38.886 1.00 64.44 193 ALA A N 1
ATOM 1560 C CA . ALA A 1 193 ? 20.061 0.186 -39.763 1.00 64.44 193 ALA A CA 1
ATOM 1561 C C . ALA A 1 193 ? 19.418 0.225 -41.158 1.00 64.44 193 ALA A C 1
ATOM 1563 O O . ALA A 1 193 ? 20.137 0.166 -42.155 1.00 64.44 193 ALA A O 1
ATOM 1564 N N . GLY A 1 194 ? 18.093 0.395 -41.241 1.00 64.06 194 GLY A N 1
ATOM 1565 C CA . GLY A 1 194 ? 17.364 0.549 -42.502 1.00 64.06 194 GLY A CA 1
ATOM 1566 C C . GLY A 1 194 ? 17.790 1.792 -43.289 1.00 64.06 194 GLY A C 1
ATOM 1567 O O . GLY A 1 194 ? 18.056 1.700 -44.489 1.00 64.06 194 GLY A O 1
ATOM 1568 N N . ALA A 1 195 ? 17.947 2.934 -42.613 1.00 61.78 195 ALA A N 1
ATOM 1569 C CA . ALA A 1 195 ? 18.439 4.168 -43.225 1.00 61.78 195 ALA A CA 1
ATOM 1570 C C . ALA A 1 195 ? 19.888 4.025 -43.726 1.00 61.78 195 ALA A C 1
ATOM 1572 O O . ALA A 1 195 ? 20.194 4.409 -44.857 1.00 61.78 195 ALA A O 1
ATOM 1573 N N . GLY A 1 196 ? 20.767 3.405 -42.930 1.00 64.12 196 GLY A N 1
ATOM 1574 C CA . GLY A 1 196 ? 22.148 3.118 -43.326 1.00 64.12 196 GLY A CA 1
ATOM 1575 C C . GLY A 1 196 ? 22.232 2.193 -44.543 1.00 64.12 196 GLY A C 1
ATOM 1576 O O . GLY A 1 196 ? 23.015 2.447 -45.461 1.00 64.12 196 GLY A O 1
ATOM 1577 N N . PHE A 1 197 ? 21.378 1.167 -44.602 1.00 62.34 197 PHE A N 1
ATOM 1578 C CA . PHE A 1 197 ? 21.296 0.261 -45.748 1.00 62.34 197 PHE A CA 1
ATOM 1579 C C . PHE A 1 197 ? 20.796 0.975 -47.011 1.00 62.34 197 PHE A C 1
ATOM 1581 O O . PHE A 1 197 ? 21.351 0.766 -48.089 1.00 62.34 197 PHE A O 1
ATOM 1588 N N . GLY A 1 198 ? 19.802 1.859 -46.882 1.00 63.12 198 GLY A N 1
ATOM 1589 C CA . GLY A 1 198 ? 19.286 2.666 -47.991 1.00 63.12 198 GLY A CA 1
ATOM 1590 C C . GLY A 1 198 ? 20.336 3.611 -48.580 1.00 63.12 198 GLY A C 1
ATOM 1591 O O . GLY A 1 198 ? 20.503 3.667 -49.800 1.00 63.12 198 GLY A O 1
ATOM 1592 N N . VAL A 1 199 ? 21.104 4.297 -47.725 1.00 65.19 199 VAL A N 1
ATOM 1593 C CA . VAL A 1 199 ? 22.199 5.184 -48.155 1.00 65.19 199 VAL A CA 1
ATOM 1594 C C . VAL A 1 199 ? 23.325 4.384 -48.806 1.00 65.19 199 VAL A C 1
ATOM 1596 O O . VAL A 1 199 ? 23.805 4.770 -49.874 1.00 65.19 199 VAL A O 1
ATOM 1599 N N . ALA A 1 200 ? 23.717 3.245 -48.230 1.00 60.56 200 ALA A N 1
ATOM 1600 C CA . ALA A 1 200 ? 24.731 2.378 -48.824 1.00 60.56 200 ALA A CA 1
ATOM 1601 C C . ALA A 1 200 ? 24.284 1.858 -50.201 1.00 60.56 200 ALA A C 1
ATOM 1603 O O . ALA A 1 200 ? 25.035 1.967 -51.170 1.00 60.56 200 ALA A O 1
ATOM 1604 N N . TRP A 1 201 ? 23.039 1.393 -50.326 1.00 64.62 201 TRP A N 1
ATOM 1605 C CA . TRP A 1 201 ? 22.469 0.914 -51.588 1.00 64.62 201 TRP A CA 1
ATOM 1606 C C . TRP A 1 201 ? 22.406 2.003 -52.669 1.00 64.62 201 TRP A C 1
ATOM 1608 O O . TRP A 1 201 ? 22.802 1.768 -53.816 1.00 64.62 201 TRP A O 1
ATOM 1618 N N . ALA A 1 202 ? 21.956 3.210 -52.312 1.00 62.50 202 ALA A N 1
ATOM 1619 C CA . ALA A 1 202 ? 21.923 4.353 -53.223 1.00 62.50 202 ALA A CA 1
ATOM 1620 C C . ALA A 1 202 ? 23.338 4.741 -53.686 1.00 62.50 202 ALA A C 1
ATOM 1622 O O . ALA A 1 202 ? 23.572 4.941 -54.880 1.00 62.50 202 ALA A O 1
ATOM 1623 N N . THR A 1 203 ? 24.302 4.760 -52.762 1.00 61.34 203 THR A N 1
ATOM 1624 C CA . THR A 1 203 ? 25.708 5.087 -53.048 1.00 61.34 203 THR A CA 1
ATOM 1625 C C . THR A 1 203 ? 26.368 4.028 -53.937 1.00 61.34 203 THR A C 1
ATOM 1627 O O . THR A 1 203 ? 27.090 4.369 -54.872 1.00 61.34 203 THR A O 1
ATOM 1630 N N . MET A 1 204 ? 26.073 2.743 -53.721 1.00 58.03 204 MET A N 1
ATOM 1631 C CA . MET A 1 204 ? 26.554 1.641 -54.566 1.00 58.03 204 MET A CA 1
ATOM 1632 C C . MET A 1 204 ? 25.917 1.667 -55.963 1.00 58.03 204 MET A C 1
ATOM 1634 O O . MET A 1 204 ? 26.614 1.477 -56.963 1.00 58.03 204 MET A O 1
ATOM 1638 N N . SER A 1 205 ? 24.624 1.992 -56.054 1.00 61.72 205 SER A N 1
ATOM 1639 C CA . SER A 1 205 ? 23.932 2.186 -57.336 1.00 61.72 205 SER A CA 1
ATOM 1640 C C . SER A 1 205 ? 24.540 3.342 -58.141 1.00 61.72 205 SER A C 1
ATOM 1642 O O . SER A 1 205 ? 24.718 3.222 -59.353 1.00 61.72 205 SER A O 1
ATOM 1644 N N . LEU A 1 206 ? 24.937 4.432 -57.475 1.00 56.03 206 LEU A N 1
ATOM 1645 C CA . LEU A 1 206 ? 25.645 5.569 -58.081 1.00 56.03 206 LEU A CA 1
ATOM 1646 C C . LEU A 1 206 ? 27.107 5.238 -58.448 1.00 56.03 206 LEU A C 1
ATOM 1648 O O . LEU A 1 206 ? 27.593 5.671 -59.496 1.00 56.03 206 LEU A O 1
ATOM 1652 N N . SER A 1 207 ? 27.796 4.429 -57.635 1.00 59.25 207 SER A N 1
ATOM 1653 C CA . SER A 1 207 ? 29.174 3.969 -57.879 1.00 59.25 207 SER A CA 1
ATOM 1654 C C . SER A 1 207 ? 29.287 3.095 -59.129 1.00 59.25 207 SER A C 1
ATOM 1656 O O . SER A 1 207 ? 30.199 3.289 -59.934 1.00 59.25 207 SER A O 1
ATOM 1658 N N . SER A 1 208 ? 28.315 2.199 -59.348 1.00 55.25 208 SER A N 1
ATOM 1659 C CA . SER A 1 208 ? 28.280 1.313 -60.523 1.00 55.25 208 SER A CA 1
ATOM 1660 C C . SER A 1 208 ? 28.276 2.068 -61.861 1.00 55.25 208 SER A C 1
ATOM 1662 O O . SER A 1 208 ? 28.702 1.525 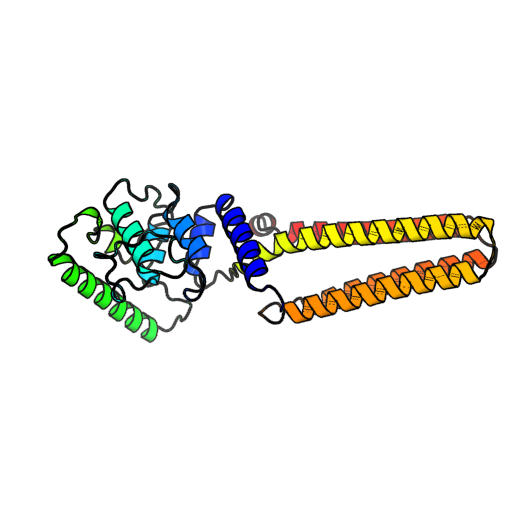-62.876 1.00 55.25 208 SER A O 1
ATOM 1664 N N . LYS A 1 209 ? 27.846 3.337 -61.854 1.00 56.66 209 LYS A N 1
ATOM 1665 C CA . LYS A 1 209 ? 27.807 4.213 -63.031 1.00 56.66 209 LYS A CA 1
ATOM 1666 C C . LYS A 1 209 ? 29.045 5.098 -63.193 1.00 56.66 209 LYS A C 1
ATOM 1668 O O . LYS A 1 209 ? 29.247 5.637 -64.273 1.00 56.66 209 LYS A O 1
ATOM 1673 N N . THR A 1 210 ? 29.844 5.286 -62.141 1.00 57.38 210 THR A N 1
ATOM 1674 C CA . THR A 1 210 ? 30.919 6.300 -62.104 1.00 57.38 210 THR A CA 1
ATOM 1675 C C . THR A 1 210 ? 32.320 5.730 -61.868 1.00 57.38 210 THR A C 1
ATOM 1677 O O . THR A 1 210 ? 33.295 6.437 -62.101 1.00 57.38 210 THR A O 1
ATOM 1680 N N . GLY A 1 211 ? 32.453 4.461 -61.458 1.00 50.47 211 GLY A N 1
ATOM 1681 C CA . GLY A 1 211 ? 33.704 3.683 -61.523 1.00 50.47 211 GLY A CA 1
ATOM 1682 C C . GLY A 1 211 ? 34.896 4.200 -60.701 1.00 50.47 211 GLY A C 1
ATOM 1683 O O . GLY A 1 211 ? 36.000 3.681 -60.847 1.00 50.47 211 GLY A O 1
ATOM 1684 N N . GLY A 1 212 ? 34.716 5.215 -59.851 1.00 64.06 212 GLY A N 1
ATOM 1685 C CA . GLY A 1 212 ? 35.818 5.891 -59.165 1.00 64.06 212 GLY A CA 1
ATOM 1686 C C . GLY A 1 212 ? 36.127 5.332 -57.763 1.00 64.06 212 GLY A C 1
ATOM 1687 O O . GLY A 1 212 ? 35.205 5.175 -56.958 1.00 64.06 212 GLY A O 1
ATOM 1688 N N . PRO A 1 213 ? 37.410 5.128 -57.394 1.00 67.12 213 PRO A N 1
ATOM 1689 C CA . PRO A 1 213 ? 37.824 4.658 -56.060 1.00 67.12 213 PRO A CA 1
ATOM 1690 C C . PRO A 1 213 ? 37.424 5.605 -54.912 1.00 67.12 213 PRO A C 1
ATOM 1692 O O . PRO A 1 213 ? 37.293 5.177 -53.767 1.00 67.12 213 PRO A O 1
ATOM 1695 N N . LEU A 1 214 ? 37.159 6.881 -55.210 1.00 63.97 214 LEU A N 1
ATOM 1696 C CA . LEU A 1 214 ? 36.716 7.877 -54.228 1.00 63.97 214 LEU A CA 1
ATOM 1697 C C . LEU A 1 214 ? 35.323 7.579 -53.647 1.00 63.97 214 LEU A C 1
ATOM 1699 O O . LEU A 1 214 ? 35.077 7.871 -52.478 1.00 63.97 214 LEU A O 1
ATOM 1703 N N . VAL A 1 215 ? 34.432 6.941 -54.416 1.00 63.94 215 VAL A N 1
ATOM 1704 C CA . VAL A 1 215 ? 33.085 6.578 -53.933 1.00 63.94 215 VAL A CA 1
ATOM 1705 C C . VAL A 1 215 ? 33.163 5.472 -52.875 1.00 63.94 215 VAL A C 1
ATOM 1707 O O . VAL A 1 215 ? 32.418 5.484 -51.897 1.00 63.94 215 VAL A O 1
ATOM 1710 N N . TRP A 1 216 ? 34.128 4.560 -53.011 1.00 63.22 216 TRP A N 1
ATOM 1711 C CA . TRP A 1 216 ? 34.377 3.501 -52.032 1.00 63.22 216 TRP A CA 1
ATOM 1712 C C . TRP A 1 216 ? 34.969 4.031 -50.729 1.00 63.22 216 TRP A C 1
ATOM 1714 O O . TRP A 1 216 ? 34.548 3.613 -49.652 1.00 63.22 216 TRP A O 1
ATOM 1724 N N . ILE A 1 217 ? 35.890 4.995 -50.812 1.00 70.94 217 ILE A N 1
ATOM 1725 C CA . ILE A 1 217 ? 36.453 5.658 -49.628 1.00 70.94 217 ILE A CA 1
ATOM 1726 C C . ILE A 1 217 ? 35.346 6.379 -48.845 1.00 70.94 217 ILE A C 1
ATOM 1728 O O . ILE A 1 217 ? 35.287 6.258 -47.622 1.00 70.94 217 ILE A O 1
ATOM 1732 N N . ALA A 1 218 ? 34.423 7.055 -49.538 1.00 65.38 218 ALA A N 1
ATOM 1733 C CA . ALA A 1 218 ? 33.284 7.719 -48.906 1.00 65.38 218 ALA A CA 1
ATOM 1734 C C . ALA A 1 218 ? 32.317 6.727 -48.230 1.00 65.38 218 ALA A C 1
ATOM 1736 O O . ALA A 1 218 ? 31.894 6.961 -47.098 1.00 65.38 218 ALA A O 1
ATOM 1737 N N . ALA A 1 219 ? 32.015 5.592 -48.872 1.00 63.22 219 ALA A N 1
ATOM 1738 C CA . ALA A 1 219 ? 31.160 4.556 -48.289 1.00 63.22 219 ALA A CA 1
ATOM 1739 C C . ALA A 1 219 ? 31.788 3.911 -47.037 1.00 63.22 219 ALA A C 1
ATOM 1741 O O . ALA A 1 219 ? 31.111 3.736 -46.023 1.00 63.22 219 ALA A O 1
ATOM 1742 N N . ILE A 1 220 ? 33.094 3.618 -47.070 1.00 70.69 220 ILE A N 1
ATOM 1743 C CA . ILE A 1 220 ? 33.835 3.078 -45.919 1.00 70.69 220 ILE A CA 1
ATOM 1744 C C . ILE A 1 220 ? 33.898 4.104 -44.781 1.00 70.69 220 ILE A C 1
ATOM 1746 O O . ILE A 1 220 ? 33.677 3.743 -43.625 1.00 70.69 220 ILE A O 1
ATOM 1750 N N . ALA A 1 221 ? 34.144 5.382 -45.089 1.00 68.56 221 ALA A N 1
ATOM 1751 C CA . ALA A 1 221 ? 34.144 6.453 -44.095 1.00 68.56 221 ALA A CA 1
ATOM 1752 C C . ALA A 1 221 ? 32.762 6.633 -43.443 1.00 68.56 221 ALA A C 1
ATOM 1754 O O . ALA A 1 221 ? 32.678 6.814 -42.229 1.00 68.56 221 ALA A O 1
ATOM 1755 N N . CYS A 1 222 ? 31.682 6.517 -44.222 1.00 63.97 222 CYS A N 1
ATOM 1756 C CA . CYS A 1 222 ? 30.311 6.585 -43.720 1.00 63.97 222 CYS A CA 1
ATOM 1757 C C . CYS A 1 222 ? 29.991 5.399 -42.794 1.00 63.97 222 CYS A C 1
ATOM 1759 O O . CYS A 1 222 ? 29.508 5.601 -41.681 1.00 63.97 222 CYS A O 1
ATOM 1761 N N . LEU A 1 223 ? 30.364 4.174 -43.183 1.00 65.44 223 LEU A N 1
ATOM 1762 C CA . LEU A 1 223 ? 30.193 2.984 -42.343 1.00 65.44 223 LEU A CA 1
ATOM 1763 C C . LEU A 1 223 ? 31.013 3.075 -41.045 1.00 65.44 223 LEU A C 1
ATOM 1765 O O . LEU A 1 223 ? 30.503 2.777 -39.966 1.00 65.44 223 LEU A O 1
ATOM 1769 N N . ALA A 1 224 ? 32.266 3.531 -41.129 1.00 66.88 224 ALA A N 1
ATOM 1770 C CA . ALA A 1 224 ? 33.124 3.743 -39.966 1.00 66.88 224 ALA A CA 1
ATOM 1771 C C . ALA A 1 224 ? 32.556 4.816 -39.023 1.00 66.88 224 ALA A C 1
ATOM 1773 O O . ALA A 1 224 ? 32.623 4.658 -37.804 1.00 66.88 224 ALA A O 1
ATOM 1774 N N . TYR A 1 225 ? 31.956 5.876 -39.572 1.00 68.00 225 TYR A N 1
ATOM 1775 C CA . TYR A 1 225 ? 31.253 6.892 -38.794 1.00 68.00 225 TYR A CA 1
ATOM 1776 C C . TYR A 1 225 ? 30.015 6.312 -38.098 1.00 68.00 225 TYR A C 1
ATOM 1778 O O . TYR A 1 225 ? 29.883 6.471 -36.888 1.00 68.00 225 TYR A O 1
ATOM 1786 N N . CYS A 1 226 ? 29.162 5.561 -38.805 1.00 61.34 226 CYS A N 1
ATOM 1787 C CA . CYS A 1 226 ? 27.999 4.892 -38.210 1.00 61.34 226 CYS A CA 1
ATOM 1788 C C . CYS A 1 226 ? 28.399 3.925 -37.084 1.00 61.34 226 CYS A C 1
ATOM 1790 O O . CYS A 1 226 ? 27.778 3.934 -36.022 1.00 61.34 226 CYS A O 1
ATOM 1792 N N . LEU A 1 227 ? 29.466 3.141 -37.274 1.00 63.50 227 LEU A N 1
ATOM 1793 C CA . LEU A 1 227 ? 29.991 2.238 -36.245 1.00 63.50 227 LEU A CA 1
ATOM 1794 C C . LEU A 1 227 ? 30.550 3.006 -35.042 1.00 63.50 227 LEU A C 1
ATOM 1796 O O . LEU A 1 227 ? 30.264 2.649 -33.901 1.00 63.50 227 LEU A O 1
ATOM 1800 N N . ARG A 1 228 ? 31.309 4.085 -35.270 1.00 62.81 228 ARG A N 1
ATOM 1801 C CA . ARG A 1 228 ? 31.873 4.910 -34.192 1.00 62.81 228 ARG A CA 1
ATOM 1802 C C . ARG A 1 228 ? 30.779 5.607 -33.382 1.00 62.81 228 ARG A C 1
ATOM 1804 O O . ARG A 1 228 ? 30.863 5.620 -32.156 1.00 62.81 228 ARG A O 1
ATOM 1811 N N . SER A 1 229 ? 29.755 6.132 -34.048 1.00 60.62 229 SER A N 1
ATOM 1812 C CA . SER A 1 229 ? 28.596 6.767 -33.412 1.00 60.62 229 SER A CA 1
ATOM 1813 C C . SER A 1 229 ? 27.732 5.748 -32.662 1.00 60.62 229 SER A C 1
ATOM 1815 O O . SER A 1 229 ? 27.319 6.013 -31.537 1.00 60.62 229 SER A O 1
ATOM 1817 N N . GLY A 1 230 ? 27.544 4.544 -33.214 1.00 59.88 230 GLY A N 1
ATOM 1818 C CA . GLY A 1 230 ? 26.875 3.438 -32.521 1.00 59.88 230 GLY A CA 1
ATOM 1819 C C . GLY A 1 230 ? 27.619 2.989 -31.258 1.00 59.88 230 GLY A C 1
ATOM 1820 O O . GLY A 1 230 ? 27.006 2.819 -30.208 1.00 59.88 230 GLY A O 1
ATOM 1821 N N . VAL A 1 231 ? 28.951 2.875 -31.316 1.00 57.25 231 VAL A N 1
ATOM 1822 C CA . VAL A 1 231 ? 29.791 2.545 -30.147 1.00 57.25 231 VAL A CA 1
ATOM 1823 C C . VAL A 1 231 ? 29.785 3.666 -29.105 1.00 57.25 231 VAL A C 1
ATOM 1825 O O . VAL A 1 231 ? 29.787 3.377 -27.909 1.00 57.25 231 VAL A O 1
ATOM 1828 N N . ALA A 1 232 ? 29.762 4.935 -29.526 1.00 52.00 232 ALA A N 1
ATOM 1829 C CA . ALA A 1 232 ? 29.630 6.066 -28.611 1.00 52.00 232 ALA A CA 1
ATOM 1830 C C . ALA A 1 232 ? 28.286 6.016 -27.871 1.00 52.00 232 ALA A C 1
ATOM 1832 O O . ALA A 1 232 ? 28.298 6.059 -26.647 1.00 52.00 232 ALA A O 1
ATOM 1833 N N . ASN A 1 233 ? 27.178 5.796 -28.589 1.00 50.28 233 ASN A N 1
ATOM 1834 C CA . ASN A 1 233 ? 25.841 5.649 -28.003 1.00 50.28 233 ASN A CA 1
ATOM 1835 C C . ASN A 1 233 ? 25.749 4.459 -27.035 1.00 50.28 233 ASN A C 1
ATOM 1837 O O . ASN A 1 233 ? 25.189 4.596 -25.953 1.00 50.28 233 ASN A O 1
ATOM 1841 N N . LEU A 1 234 ? 26.367 3.318 -27.362 1.00 50.22 234 LEU A N 1
ATOM 1842 C CA . LEU A 1 234 ? 26.434 2.165 -26.454 1.00 50.22 234 LEU A CA 1
ATOM 1843 C C . LEU A 1 234 ? 27.238 2.462 -25.180 1.00 50.22 234 LEU A C 1
ATOM 1845 O O . LEU A 1 234 ? 26.897 1.960 -24.111 1.00 50.22 234 LEU A O 1
ATOM 1849 N N . ARG A 1 235 ? 28.286 3.292 -25.260 1.00 48.28 235 ARG A N 1
ATOM 1850 C CA . ARG A 1 235 ? 29.042 3.736 -24.078 1.00 48.28 235 ARG A CA 1
ATOM 1851 C C . ARG A 1 235 ? 28.239 4.705 -23.215 1.00 48.28 235 ARG A C 1
ATOM 1853 O O . ARG A 1 235 ? 28.318 4.588 -21.997 1.00 48.28 235 ARG A O 1
ATOM 1860 N N . THR A 1 236 ? 27.460 5.611 -23.807 1.00 46.88 236 THR A N 1
ATOM 1861 C CA . THR A 1 236 ? 26.554 6.498 -23.058 1.00 46.88 236 THR A CA 1
ATOM 1862 C C . THR A 1 236 ? 25.422 5.716 -22.401 1.00 46.88 236 THR A C 1
ATOM 1864 O O . THR A 1 236 ? 25.121 5.972 -21.240 1.00 46.88 236 THR A O 1
ATOM 1867 N N . MET A 1 237 ? 24.861 4.712 -23.083 1.00 46.91 237 MET A N 1
ATOM 1868 C CA . MET A 1 237 ? 23.881 3.799 -22.484 1.00 46.91 237 MET A CA 1
ATOM 1869 C C . MET A 1 237 ? 24.500 2.997 -21.332 1.00 46.91 237 MET A C 1
ATOM 1871 O O . MET A 1 237 ? 23.918 2.933 -20.261 1.00 46.91 237 MET A O 1
ATOM 1875 N N . ASN A 1 238 ? 25.717 2.466 -21.492 1.00 43.16 238 ASN A N 1
ATOM 1876 C CA . ASN A 1 238 ? 26.412 1.752 -20.415 1.00 43.16 238 ASN A CA 1
ATOM 1877 C C . ASN A 1 238 ? 26.749 2.663 -19.214 1.00 43.16 238 ASN A C 1
ATOM 1879 O O . ASN A 1 238 ? 26.675 2.225 -18.071 1.00 43.16 238 ASN A O 1
ATOM 1883 N N . ALA A 1 239 ? 27.076 3.937 -19.457 1.00 44.19 239 ALA A N 1
ATOM 1884 C CA . ALA A 1 239 ? 27.330 4.920 -18.403 1.00 44.19 239 ALA A CA 1
ATOM 1885 C C . ALA A 1 239 ? 26.046 5.350 -17.665 1.00 44.19 239 ALA A C 1
ATOM 1887 O O . ALA A 1 239 ? 26.087 5.549 -16.454 1.00 44.19 239 ALA A O 1
ATOM 1888 N N . ALA A 1 240 ? 24.908 5.435 -18.363 1.00 43.00 240 ALA A N 1
ATOM 1889 C CA . ALA A 1 240 ? 23.594 5.695 -17.766 1.00 43.00 240 ALA A CA 1
ATOM 1890 C C . ALA A 1 240 ? 23.068 4.512 -16.925 1.00 43.00 240 ALA A C 1
ATOM 1892 O O . ALA A 1 240 ? 22.204 4.682 -16.073 1.00 43.00 240 ALA A O 1
ATOM 1893 N N . VAL A 1 241 ? 23.619 3.313 -17.133 1.00 45.19 241 VAL A N 1
ATOM 1894 C CA . VAL A 1 241 ? 23.181 2.052 -16.516 1.00 45.19 241 VAL A CA 1
ATOM 1895 C C . VAL A 1 241 ? 23.941 1.708 -15.215 1.00 45.19 241 VAL A C 1
ATOM 1897 O O . VAL A 1 241 ? 23.628 0.726 -14.540 1.00 45.19 241 VAL A O 1
ATOM 1900 N N . HIS A 1 242 ? 24.868 2.557 -14.757 1.00 38.50 242 HIS A N 1
ATOM 1901 C CA . HIS A 1 242 ? 25.618 2.356 -13.504 1.00 38.50 242 HIS A CA 1
ATOM 1902 C C . HIS A 1 242 ? 24.794 2.436 -12.194 1.00 38.50 242 HIS A C 1
ATOM 1904 O O . HIS A 1 242 ? 25.373 2.411 -11.112 1.00 38.50 242 HIS A O 1
ATOM 1910 N N . GLY A 1 243 ? 23.460 2.441 -12.272 1.00 36.62 243 GLY A N 1
ATOM 1911 C CA . GLY A 1 243 ? 22.538 2.319 -11.139 1.00 36.62 243 GLY A CA 1
ATOM 1912 C C . GLY A 1 243 ? 21.959 0.917 -10.882 1.00 36.62 243 GLY A C 1
ATOM 1913 O O . GLY A 1 243 ? 20.960 0.837 -10.174 1.00 36.62 243 GLY A O 1
ATOM 1914 N N . GLY A 1 244 ? 22.514 -0.171 -11.445 1.00 35.50 244 GLY A N 1
ATOM 1915 C CA . GLY A 1 244 ? 22.166 -1.529 -10.975 1.00 35.50 244 GLY A CA 1
ATOM 1916 C C . GLY A 1 244 ? 22.265 -2.704 -11.954 1.00 35.50 244 GLY A C 1
ATOM 1917 O O . GLY A 1 244 ? 22.316 -3.840 -11.497 1.00 35.50 244 GLY A O 1
ATOM 1918 N N . TYR A 1 245 ? 22.366 -2.502 -13.271 1.00 39.59 245 TYR A N 1
ATOM 1919 C CA . TYR A 1 245 ? 22.395 -3.644 -14.199 1.00 39.59 245 TYR A CA 1
ATOM 1920 C C . TYR A 1 245 ? 23.822 -4.113 -14.509 1.00 39.59 245 TYR A C 1
ATOM 1922 O O . TYR A 1 245 ? 24.634 -3.378 -15.074 1.00 39.59 245 TYR A O 1
ATOM 1930 N N . ARG A 1 246 ? 24.105 -5.395 -14.257 1.00 37.03 246 ARG A N 1
ATOM 1931 C CA . ARG A 1 246 ? 25.161 -6.135 -14.964 1.00 37.03 246 ARG A CA 1
ATOM 1932 C C . ARG A 1 246 ? 24.525 -6.921 -16.109 1.00 37.03 246 ARG A C 1
ATOM 1934 O O . ARG A 1 246 ? 24.266 -8.112 -15.975 1.00 37.03 246 ARG A O 1
ATOM 1941 N N . LEU A 1 247 ? 24.344 -6.292 -17.272 1.00 44.78 247 LEU A N 1
ATOM 1942 C CA . LEU A 1 247 ? 24.361 -7.075 -18.512 1.00 44.78 247 LEU A CA 1
ATOM 1943 C C . LEU A 1 247 ? 25.701 -7.813 -18.525 1.00 44.78 247 LEU A C 1
ATOM 1945 O O . LEU A 1 247 ? 26.743 -7.164 -18.386 1.00 44.78 247 LEU A O 1
ATOM 1949 N N . SER A 1 248 ? 25.704 -9.150 -18.613 1.00 44.56 248 SER A N 1
ATOM 1950 C CA . SER A 1 248 ? 26.983 -9.859 -18.638 1.00 44.56 248 SER A CA 1
ATOM 1951 C C . SER A 1 248 ? 27.766 -9.320 -19.833 1.00 44.56 248 SER A C 1
ATOM 1953 O O . SER A 1 248 ? 27.300 -9.331 -20.977 1.00 44.56 248 SER A O 1
ATOM 1955 N N . SER A 1 249 ? 28.936 -8.751 -19.551 1.00 48.12 249 SER A N 1
ATOM 1956 C CA . SER A 1 249 ? 29.812 -8.114 -20.539 1.00 48.12 249 SER A CA 1
ATOM 1957 C C . SER A 1 249 ? 30.066 -9.025 -21.747 1.00 48.12 249 SER A C 1
ATOM 1959 O O . SER A 1 249 ? 30.287 -8.553 -22.859 1.00 48.12 249 SER A O 1
ATOM 1961 N N . SER A 1 250 ? 29.923 -10.334 -21.547 1.00 45.22 250 SER A N 1
ATOM 1962 C CA . SER A 1 250 ? 29.935 -11.399 -22.541 1.00 45.22 250 SER A CA 1
ATOM 1963 C C . SER A 1 250 ? 28.937 -11.214 -23.697 1.00 45.22 250 SER A C 1
ATOM 1965 O O . SER A 1 250 ? 29.324 -11.434 -24.841 1.00 45.22 250 SER A O 1
ATOM 1967 N N . TRP A 1 251 ? 27.689 -10.784 -23.460 1.00 52.50 251 TRP A N 1
ATOM 1968 C CA . TRP A 1 251 ? 26.668 -10.678 -24.525 1.00 52.50 251 TRP A CA 1
ATOM 1969 C C . TRP A 1 251 ? 26.890 -9.484 -25.4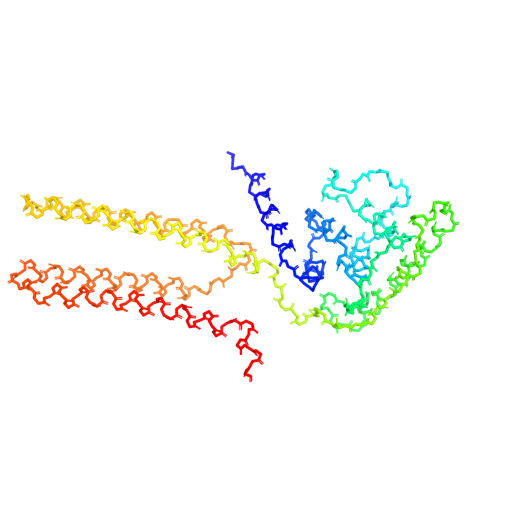55 1.00 52.50 251 TRP A C 1
ATOM 1971 O O . TRP A 1 251 ? 26.770 -9.605 -26.679 1.00 52.50 251 TRP A O 1
ATOM 1981 N N . ILE A 1 252 ? 27.270 -8.336 -24.888 1.00 56.53 252 ILE A N 1
ATOM 1982 C CA . ILE A 1 252 ? 27.612 -7.139 -25.667 1.00 56.53 252 ILE A CA 1
ATOM 1983 C C . ILE A 1 252 ? 28.871 -7.413 -26.498 1.00 56.53 252 ILE A C 1
ATOM 1985 O O . ILE A 1 252 ? 28.894 -7.133 -27.698 1.00 56.53 252 ILE A O 1
ATOM 1989 N N . VAL A 1 253 ? 29.890 -8.037 -25.896 1.00 56.28 253 VAL A N 1
ATOM 1990 C CA . VAL A 1 253 ? 31.125 -8.420 -26.596 1.00 56.28 253 VAL A CA 1
ATOM 1991 C C . VAL A 1 253 ? 30.843 -9.431 -27.711 1.00 56.28 253 VAL A C 1
ATOM 1993 O O . VAL A 1 253 ? 31.352 -9.256 -28.816 1.00 56.28 253 VAL A O 1
ATOM 1996 N N . ALA A 1 254 ? 29.991 -10.435 -27.476 1.00 59.06 254 ALA A N 1
ATOM 1997 C CA . ALA A 1 254 ? 29.623 -11.421 -28.492 1.00 59.06 254 ALA A CA 1
ATOM 1998 C C . ALA A 1 254 ? 28.890 -10.788 -29.686 1.00 59.06 254 ALA A C 1
ATOM 2000 O O . ALA A 1 254 ? 29.206 -11.096 -30.835 1.00 59.06 254 ALA A O 1
ATOM 2001 N N . THR A 1 255 ? 27.965 -9.858 -29.432 1.00 63.06 255 THR A N 1
ATOM 2002 C CA . THR A 1 255 ? 27.191 -9.182 -30.488 1.00 63.06 255 THR A CA 1
ATOM 2003 C C . THR A 1 255 ? 28.078 -8.268 -31.337 1.00 63.06 255 THR A C 1
ATOM 2005 O O . THR A 1 255 ? 28.015 -8.300 -32.568 1.00 63.06 255 THR A O 1
ATOM 2008 N N . VAL A 1 256 ? 28.969 -7.500 -30.699 1.00 64.19 256 VAL A N 1
ATOM 2009 C CA . VAL A 1 256 ? 29.943 -6.649 -31.403 1.00 64.19 256 VAL A CA 1
ATOM 2010 C C . VAL A 1 256 ? 30.946 -7.498 -32.193 1.00 64.19 256 VAL A C 1
ATOM 2012 O O . VAL A 1 256 ? 31.266 -7.160 -33.333 1.00 64.19 256 VAL A O 1
ATOM 2015 N N . ALA A 1 257 ? 31.400 -8.625 -31.637 1.00 61.12 257 ALA A N 1
ATOM 2016 C CA . ALA A 1 257 ? 32.292 -9.552 -32.329 1.00 61.12 257 ALA A CA 1
ATOM 2017 C C . ALA A 1 257 ? 31.622 -10.184 -33.562 1.00 61.12 257 ALA A C 1
ATOM 2019 O O . ALA A 1 257 ? 32.229 -10.220 -34.631 1.00 61.12 257 ALA A O 1
ATOM 2020 N N . LEU A 1 258 ? 30.360 -10.613 -33.454 1.00 66.31 258 LEU A N 1
ATOM 2021 C CA . LEU A 1 258 ? 29.578 -11.144 -34.578 1.00 66.31 258 LEU A CA 1
ATOM 2022 C C . LEU A 1 258 ? 29.386 -10.106 -35.689 1.00 66.31 258 LEU A C 1
ATOM 2024 O O . LEU A 1 258 ? 29.598 -10.421 -36.861 1.00 66.31 258 LEU A O 1
ATOM 2028 N N . ALA A 1 259 ? 29.061 -8.859 -35.335 1.00 68.19 259 ALA A N 1
ATOM 2029 C CA . ALA A 1 259 ? 28.937 -7.768 -36.301 1.00 68.19 259 ALA A CA 1
ATOM 2030 C C . ALA A 1 259 ? 30.272 -7.466 -37.009 1.00 68.19 259 ALA A C 1
ATOM 2032 O O . ALA A 1 259 ? 30.300 -7.266 -38.225 1.00 68.19 259 ALA A O 1
ATOM 2033 N N . ALA A 1 260 ? 31.390 -7.496 -36.276 1.00 63.47 260 ALA A N 1
ATOM 2034 C CA . ALA A 1 260 ? 32.722 -7.308 -36.846 1.00 63.47 260 ALA A CA 1
ATOM 2035 C C . ALA A 1 260 ? 33.112 -8.453 -37.798 1.00 63.47 260 ALA A C 1
ATOM 2037 O O . ALA A 1 260 ? 33.602 -8.195 -38.899 1.00 63.47 260 ALA A O 1
ATOM 2038 N N . VAL A 1 261 ? 32.851 -9.709 -37.420 1.00 64.50 261 VAL A N 1
ATOM 2039 C CA . VAL A 1 261 ? 33.110 -10.888 -38.266 1.00 64.50 261 VAL A CA 1
ATOM 2040 C C . VAL A 1 261 ? 32.258 -10.850 -39.536 1.00 64.50 261 VAL A C 1
ATOM 2042 O O . VAL A 1 261 ? 32.780 -11.096 -40.626 1.00 64.50 261 VAL A O 1
ATOM 2045 N N . ALA A 1 262 ? 30.980 -10.473 -39.429 1.00 69.31 262 ALA A N 1
ATOM 2046 C CA . ALA A 1 262 ? 30.107 -10.286 -40.584 1.00 69.31 262 ALA A CA 1
ATOM 2047 C C . ALA A 1 262 ? 30.637 -9.183 -41.518 1.00 69.31 262 ALA A C 1
ATOM 2049 O O . ALA A 1 262 ? 30.749 -9.400 -42.725 1.00 69.31 262 ALA A O 1
ATOM 2050 N N . GLY A 1 263 ? 31.052 -8.038 -40.964 1.00 70.81 263 GLY A N 1
ATOM 2051 C CA . GLY A 1 263 ? 31.665 -6.950 -41.730 1.00 70.81 263 GLY A CA 1
ATOM 2052 C C . GLY A 1 263 ? 32.941 -7.377 -42.465 1.00 70.81 263 GLY A C 1
ATOM 2053 O O . GLY A 1 263 ? 33.108 -7.066 -43.645 1.00 70.81 263 GLY A O 1
ATOM 2054 N N . MET A 1 264 ? 33.812 -8.154 -41.813 1.00 66.12 264 MET A N 1
ATOM 2055 C CA . MET A 1 264 ? 35.031 -8.689 -42.435 1.00 66.12 264 MET A CA 1
ATOM 2056 C C . MET A 1 264 ? 34.728 -9.714 -43.535 1.00 66.12 264 MET A C 1
ATOM 2058 O O . MET A 1 264 ? 35.369 -9.685 -44.586 1.00 66.12 264 MET A O 1
ATOM 2062 N N . ALA A 1 265 ? 33.749 -10.600 -43.330 1.00 62.03 265 ALA A N 1
ATOM 2063 C CA . ALA A 1 265 ? 33.340 -11.585 -44.332 1.00 62.03 265 ALA A CA 1
ATOM 2064 C C . ALA A 1 265 ? 32.759 -10.910 -45.583 1.00 62.03 265 ALA A C 1
ATOM 2066 O O . ALA A 1 265 ? 33.116 -11.270 -46.707 1.00 62.03 265 ALA A O 1
ATOM 2067 N N . ILE A 1 266 ? 31.932 -9.881 -45.382 1.00 68.38 266 ILE A N 1
ATOM 2068 C CA . ILE A 1 266 ? 31.371 -9.057 -46.455 1.00 68.38 266 ILE A CA 1
ATOM 2069 C C . ILE A 1 266 ? 32.495 -8.317 -47.196 1.00 68.38 266 ILE A C 1
ATOM 2071 O O . ILE A 1 266 ? 32.586 -8.415 -48.420 1.00 68.38 266 ILE A O 1
ATOM 2075 N N . GLY A 1 267 ? 33.405 -7.652 -46.475 1.00 66.50 267 GLY A N 1
ATOM 2076 C CA . GLY A 1 267 ? 34.545 -6.946 -47.073 1.00 66.50 267 GLY A CA 1
ATOM 2077 C C . GLY A 1 267 ? 35.459 -7.862 -47.894 1.00 66.50 267 GLY A C 1
ATOM 2078 O O . GLY A 1 267 ? 35.875 -7.508 -48.998 1.00 66.50 267 GLY A O 1
ATOM 2079 N N . ARG A 1 268 ? 35.713 -9.082 -47.406 1.00 62.47 268 ARG A N 1
ATOM 2080 C CA . ARG A 1 268 ? 36.519 -10.087 -48.113 1.00 62.47 268 ARG A CA 1
ATOM 2081 C C . ARG A 1 268 ? 35.818 -10.610 -49.370 1.00 62.47 268 ARG A C 1
ATOM 2083 O O . ARG A 1 268 ? 36.483 -10.792 -50.386 1.00 62.47 268 ARG A O 1
ATOM 2090 N N . GLY A 1 269 ? 34.494 -10.784 -49.327 1.00 62.34 269 GLY A N 1
ATOM 2091 C CA . GLY A 1 269 ? 33.681 -11.111 -50.503 1.00 62.34 269 GLY A CA 1
ATOM 2092 C C . GLY A 1 269 ? 33.749 -10.026 -51.584 1.00 62.34 269 GLY A C 1
ATOM 2093 O O . GLY A 1 269 ? 33.911 -10.345 -52.759 1.00 62.34 269 GLY A O 1
ATOM 2094 N N . TYR A 1 270 ? 33.715 -8.746 -51.197 1.00 59.66 270 TYR A N 1
ATOM 2095 C CA . TYR A 1 270 ? 33.841 -7.618 -52.131 1.00 59.66 270 TYR A CA 1
ATOM 2096 C C . TYR A 1 270 ? 35.240 -7.484 -52.744 1.00 59.66 270 TYR A C 1
ATOM 2098 O O . TYR A 1 270 ? 35.351 -7.237 -53.945 1.00 59.66 270 TYR A O 1
ATOM 2106 N N . PHE A 1 271 ? 36.306 -7.723 -51.973 1.00 60.44 271 PHE A N 1
ATOM 2107 C CA . PHE A 1 271 ? 37.673 -7.772 -52.511 1.00 60.44 271 PHE A CA 1
ATOM 2108 C C . PHE A 1 271 ? 37.831 -8.873 -53.577 1.00 60.44 271 PHE A C 1
ATOM 2110 O O . PHE A 1 271 ? 38.494 -8.674 -54.590 1.00 60.44 271 PHE A O 1
ATOM 2117 N N . TRP A 1 272 ? 37.161 -10.013 -53.382 1.00 53.84 272 TRP A N 1
ATOM 2118 C CA . TRP A 1 272 ? 37.146 -11.132 -54.330 1.00 53.84 272 TRP A CA 1
ATOM 2119 C C . TRP A 1 272 ? 36.264 -10.888 -55.570 1.00 53.84 272 TRP A C 1
ATOM 2121 O O . TRP A 1 272 ? 36.505 -11.455 -56.631 1.00 53.84 272 TRP A O 1
ATOM 2131 N N . MET A 1 273 ? 35.249 -10.024 -55.473 1.00 53.94 273 MET A N 1
ATOM 2132 C CA . MET A 1 273 ? 34.480 -9.576 -56.643 1.00 53.94 273 MET A CA 1
ATOM 2133 C C . MET A 1 273 ? 35.291 -8.625 -57.529 1.00 53.94 273 MET A C 1
ATOM 2135 O O . MET A 1 273 ? 35.201 -8.708 -58.754 1.00 53.94 273 MET A O 1
ATOM 2139 N N . ALA A 1 274 ? 36.113 -7.759 -56.926 1.00 56.66 274 ALA A N 1
ATOM 2140 C CA . ALA A 1 274 ? 36.978 -6.828 -57.653 1.00 56.66 274 ALA A CA 1
ATOM 2141 C C . ALA A 1 274 ? 38.060 -7.536 -58.497 1.00 56.66 274 ALA A C 1
ATOM 2143 O O . ALA A 1 274 ? 38.579 -6.944 -59.440 1.00 56.66 274 ALA A O 1
ATOM 2144 N N . SER A 1 275 ? 38.357 -8.811 -58.219 1.00 61.72 275 SER A N 1
ATOM 2145 C CA . SER A 1 275 ? 39.288 -9.654 -58.985 1.00 61.72 275 SER A CA 1
ATOM 2146 C C . SER A 1 275 ? 38.623 -10.496 -60.094 1.00 61.72 275 SER A C 1
ATOM 2148 O O . SER A 1 275 ? 39.213 -11.460 -60.583 1.00 61.72 275 SER A O 1
ATOM 2150 N N . GLY A 1 276 ? 37.402 -10.148 -60.525 1.00 57.69 276 GLY A N 1
ATOM 2151 C CA . GLY A 1 276 ? 36.814 -10.641 -61.783 1.00 57.69 276 GLY A CA 1
ATOM 2152 C C . GLY A 1 276 ? 35.988 -11.933 -61.703 1.00 57.69 276 GLY A C 1
ATOM 2153 O O . GLY A 1 276 ? 35.602 -12.468 -62.737 1.00 57.69 276 GLY A O 1
ATOM 2154 N N . HIS A 1 277 ? 35.665 -12.427 -60.505 1.00 55.84 277 HIS A N 1
ATOM 2155 C CA . HIS A 1 277 ? 34.883 -13.658 -60.299 1.00 55.84 277 HIS A CA 1
ATOM 2156 C C . HIS A 1 277 ? 33.488 -13.335 -59.721 1.00 55.84 277 HIS A C 1
ATOM 2158 O O . HIS A 1 277 ? 33.154 -13.696 -58.593 1.00 55.84 277 HIS A O 1
ATOM 2164 N N . ALA A 1 278 ? 32.678 -12.572 -60.463 1.00 55.97 278 ALA A N 1
ATOM 2165 C CA . ALA A 1 278 ? 31.596 -11.780 -59.864 1.00 55.97 278 ALA A CA 1
ATOM 2166 C C . ALA A 1 278 ? 30.273 -12.531 -59.589 1.00 55.97 278 ALA A C 1
ATOM 2168 O O . ALA A 1 278 ? 29.641 -12.299 -58.561 1.00 55.97 278 ALA A O 1
ATOM 2169 N N . ALA A 1 279 ? 29.821 -13.441 -60.457 1.00 55.41 279 ALA A N 1
ATOM 2170 C CA . ALA A 1 279 ? 28.421 -13.887 -60.404 1.00 55.41 279 ALA A CA 1
ATOM 2171 C C . ALA A 1 279 ? 28.110 -14.908 -59.287 1.00 55.41 279 ALA A C 1
ATOM 2173 O O . ALA A 1 279 ? 27.080 -14.807 -58.622 1.00 55.41 279 ALA A O 1
ATOM 2174 N N . SER A 1 280 ? 28.995 -15.878 -59.027 1.00 60.03 280 SER A N 1
ATOM 2175 C CA . SER A 1 28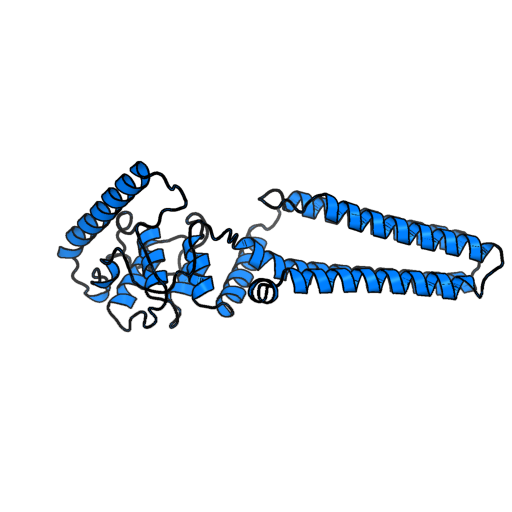0 ? 28.730 -16.927 -58.026 1.00 60.03 280 SER A CA 1
ATOM 2176 C C . SER A 1 280 ? 29.016 -16.489 -56.587 1.00 60.03 280 SER A C 1
ATOM 2178 O O . SER A 1 280 ? 28.469 -17.067 -55.648 1.00 60.03 280 SER A O 1
ATOM 2180 N N . ALA A 1 281 ? 29.874 -15.484 -56.397 1.00 56.19 281 ALA A N 1
ATOM 2181 C CA . ALA A 1 281 ? 30.242 -14.979 -55.077 1.00 56.19 281 ALA A CA 1
ATOM 2182 C C . ALA A 1 281 ? 29.118 -14.129 -54.462 1.00 56.19 281 ALA A C 1
ATOM 2184 O O . ALA A 1 281 ? 28.804 -14.306 -53.287 1.00 56.19 281 ALA A O 1
ATOM 2185 N N . ILE A 1 282 ? 28.453 -13.281 -55.256 1.00 57.03 282 ILE A N 1
ATOM 2186 C CA . ILE A 1 282 ? 27.356 -12.410 -54.794 1.00 57.03 282 ILE A CA 1
ATOM 2187 C C . ILE A 1 282 ? 26.219 -13.231 -54.182 1.00 57.03 282 ILE A C 1
ATOM 2189 O O . ILE A 1 282 ? 25.777 -12.950 -53.070 1.00 57.03 282 ILE A O 1
ATOM 2193 N N . VAL A 1 283 ? 25.793 -14.291 -54.874 1.00 62.06 283 VAL A N 1
ATOM 2194 C CA . VAL A 1 283 ? 24.708 -15.157 -54.397 1.00 62.06 283 VAL A CA 1
ATOM 2195 C C . VAL A 1 283 ? 25.124 -15.895 -53.123 1.00 62.06 283 VAL A C 1
ATOM 2197 O O . VAL A 1 283 ? 24.355 -15.945 -52.167 1.00 62.06 283 VAL A O 1
ATOM 2200 N N . ARG A 1 284 ? 26.359 -16.414 -53.061 1.00 66.50 284 ARG A N 1
ATOM 2201 C CA . ARG A 1 284 ? 26.842 -17.164 -51.890 1.00 66.50 284 ARG A CA 1
ATOM 2202 C C . ARG A 1 284 ? 26.998 -16.288 -50.651 1.00 66.50 284 ARG A C 1
ATOM 2204 O O . ARG A 1 284 ? 26.518 -16.676 -49.592 1.00 66.50 284 ARG A O 1
ATOM 2211 N N . TYR A 1 285 ? 27.630 -15.122 -50.767 1.00 66.44 285 TYR A N 1
ATOM 2212 C CA . TYR A 1 285 ? 27.850 -14.237 -49.619 1.00 66.44 285 TYR A CA 1
ATOM 2213 C C . TYR A 1 285 ? 26.577 -13.492 -49.200 1.00 66.44 285 TYR A C 1
ATOM 2215 O O . TYR A 1 285 ? 26.365 -13.299 -48.005 1.00 66.44 285 TYR A O 1
ATOM 2223 N N . GLY A 1 286 ? 25.696 -13.154 -50.148 1.00 70.19 286 GLY A N 1
ATOM 2224 C CA . GLY A 1 286 ? 24.369 -12.613 -49.849 1.00 70.19 286 GLY A CA 1
ATOM 2225 C C . GLY A 1 286 ? 23.508 -13.601 -49.060 1.00 70.19 286 GLY A C 1
ATOM 2226 O O . GLY A 1 286 ? 22.962 -13.243 -48.019 1.00 70.19 286 GLY A O 1
ATOM 2227 N N . LEU A 1 287 ? 23.461 -14.869 -49.487 1.00 66.25 287 LEU A N 1
ATOM 2228 C CA . LEU A 1 287 ? 22.760 -15.927 -48.750 1.00 66.25 287 LEU A CA 1
ATOM 2229 C C . LEU A 1 287 ? 23.361 -16.164 -47.360 1.00 66.25 287 LEU A C 1
ATOM 2231 O O . LEU A 1 287 ? 22.614 -16.383 -46.411 1.00 66.25 287 LEU A O 1
ATOM 2235 N N . LEU A 1 288 ? 24.686 -16.073 -47.214 1.00 69.88 288 LEU A N 1
ATOM 2236 C CA . LEU A 1 288 ? 25.363 -16.233 -45.923 1.00 69.88 288 LEU A CA 1
ATOM 2237 C C . LEU A 1 288 ? 25.029 -15.097 -44.948 1.00 69.88 288 LEU A C 1
ATOM 2239 O O . LEU A 1 288 ? 24.785 -15.357 -43.773 1.00 69.88 288 LEU A O 1
ATOM 2243 N N . ALA A 1 289 ? 24.966 -13.854 -45.430 1.00 67.62 289 ALA A N 1
ATOM 2244 C CA . ALA A 1 289 ? 24.562 -12.710 -44.616 1.00 67.62 289 ALA A CA 1
ATOM 2245 C C . ALA A 1 289 ? 23.093 -12.820 -44.174 1.00 67.62 289 ALA A C 1
ATOM 2247 O O . ALA A 1 289 ? 22.791 -12.636 -42.996 1.00 67.62 289 ALA A O 1
ATOM 2248 N N . VAL A 1 290 ? 22.191 -13.196 -45.090 1.00 68.62 290 VAL A N 1
ATOM 2249 C CA . VAL A 1 290 ? 20.772 -13.433 -44.770 1.00 68.62 290 VAL A CA 1
ATOM 2250 C C . VAL A 1 290 ? 20.621 -14.578 -43.764 1.00 68.62 290 VAL A C 1
ATOM 2252 O O . VAL A 1 290 ? 19.879 -14.441 -42.793 1.00 68.62 290 VAL A O 1
ATOM 2255 N N . ALA A 1 291 ? 21.365 -15.673 -43.937 1.00 68.06 291 ALA A N 1
ATOM 2256 C CA . ALA A 1 291 ? 21.360 -16.798 -43.006 1.00 68.06 291 ALA A CA 1
ATOM 2257 C C . ALA A 1 291 ? 21.877 -16.405 -41.612 1.00 68.06 291 ALA A C 1
ATOM 2259 O O . ALA A 1 291 ? 21.313 -16.845 -40.614 1.00 68.06 291 ALA A O 1
ATOM 2260 N N . LEU A 1 292 ? 22.900 -15.547 -41.524 1.00 72.62 292 LEU A N 1
ATOM 2261 C CA . LEU A 1 292 ? 23.437 -15.075 -40.245 1.00 72.62 292 LEU A CA 1
ATOM 2262 C C . LEU A 1 292 ? 22.429 -14.184 -39.499 1.00 72.62 292 LEU A C 1
ATOM 2264 O O . LEU A 1 292 ? 22.233 -14.342 -38.292 1.00 72.62 292 LEU A O 1
ATOM 2268 N N . VAL A 1 293 ? 21.748 -13.287 -40.220 1.00 71.56 293 VAL A N 1
ATOM 2269 C CA . VAL A 1 293 ? 20.681 -12.442 -39.657 1.00 71.56 293 VAL A CA 1
ATOM 2270 C C . VAL A 1 293 ? 19.508 -13.308 -39.188 1.00 71.56 293 VAL A C 1
ATOM 2272 O O . VAL A 1 293 ? 19.039 -13.143 -38.063 1.00 71.56 293 VAL A O 1
ATOM 2275 N N . ALA A 1 294 ? 19.088 -14.284 -39.998 1.00 66.62 294 ALA A N 1
ATOM 2276 C CA . ALA A 1 294 ? 18.019 -15.214 -39.644 1.00 66.62 294 ALA A CA 1
ATOM 2277 C C . ALA A 1 294 ? 18.380 -16.091 -38.432 1.00 66.62 294 ALA A C 1
ATOM 2279 O O . ALA A 1 294 ? 17.557 -16.257 -37.535 1.00 66.62 294 ALA A O 1
ATOM 2280 N N . ALA A 1 295 ? 19.613 -16.598 -38.353 1.00 69.81 295 ALA A N 1
ATOM 2281 C CA . ALA A 1 295 ? 20.090 -17.390 -37.219 1.00 69.81 295 ALA A CA 1
ATOM 2282 C C . ALA A 1 295 ? 20.155 -16.567 -35.925 1.00 69.81 295 ALA A C 1
ATOM 2284 O O . ALA A 1 295 ? 19.806 -17.068 -34.854 1.00 69.81 295 ALA A O 1
ATOM 2285 N N . THR A 1 296 ? 20.545 -15.293 -36.020 1.00 70.44 296 THR A N 1
ATOM 2286 C CA . THR A 1 296 ? 20.571 -14.375 -34.872 1.00 70.44 296 THR A CA 1
ATOM 2287 C C . THR A 1 296 ? 19.151 -14.074 -34.385 1.00 70.44 296 THR A C 1
ATOM 2289 O O . THR A 1 296 ? 18.874 -14.180 -33.190 1.00 70.44 296 THR A O 1
ATOM 2292 N N . ALA A 1 297 ? 18.223 -13.792 -35.307 1.00 67.12 297 ALA A N 1
ATOM 2293 C CA . ALA A 1 297 ? 16.814 -13.569 -34.984 1.00 67.12 297 ALA A CA 1
ATOM 2294 C C . ALA A 1 297 ? 16.149 -14.818 -34.376 1.00 67.12 297 ALA A C 1
ATOM 2296 O O . ALA A 1 297 ? 15.416 -14.711 -33.392 1.00 67.12 297 ALA A O 1
ATOM 2297 N N . LEU A 1 298 ? 16.446 -16.008 -34.910 1.00 66.19 298 LEU A N 1
ATOM 2298 C CA . LEU A 1 298 ? 15.937 -17.280 -34.392 1.00 66.19 298 LEU A CA 1
ATOM 2299 C C . LEU A 1 298 ? 16.498 -17.597 -33.000 1.00 66.19 298 LEU A C 1
ATOM 2301 O O . LEU A 1 298 ? 15.740 -17.983 -32.115 1.00 66.19 298 LEU A O 1
ATOM 2305 N N . SER A 1 299 ? 17.800 -17.389 -32.783 1.00 67.38 299 SER A N 1
ATOM 2306 C CA . SER A 1 299 ? 18.433 -17.578 -31.469 1.00 67.38 299 SER A CA 1
ATOM 2307 C C . SER A 1 299 ? 17.804 -16.669 -30.411 1.00 67.38 299 SER A C 1
ATOM 2309 O O . SER A 1 299 ? 17.533 -17.111 -29.296 1.00 67.38 299 SER A O 1
ATOM 2311 N N . TYR A 1 300 ? 17.492 -15.422 -30.775 1.00 58.75 300 TYR A N 1
ATOM 2312 C CA . TYR A 1 300 ? 16.799 -14.479 -29.897 1.00 58.75 300 TYR A CA 1
ATOM 2313 C C . TYR A 1 300 ? 15.350 -14.904 -29.600 1.00 58.75 300 TYR A C 1
ATOM 2315 O O . TYR A 1 300 ? 14.921 -14.895 -28.446 1.00 58.75 300 TYR A O 1
ATOM 2323 N N . ALA A 1 301 ? 14.599 -15.340 -30.618 1.00 63.75 301 ALA A N 1
ATOM 2324 C CA . ALA A 1 301 ? 13.236 -15.844 -30.440 1.00 63.75 301 ALA A CA 1
ATOM 2325 C C . ALA A 1 301 ? 13.190 -17.094 -29.540 1.00 63.75 301 ALA A C 1
ATOM 2327 O O . ALA A 1 301 ? 12.309 -17.207 -28.688 1.00 63.75 301 ALA A O 1
ATOM 2328 N N . LEU A 1 302 ? 14.162 -18.000 -29.680 1.00 60.69 302 LEU A N 1
ATOM 2329 C CA . LEU A 1 302 ? 14.291 -19.191 -28.837 1.00 60.69 302 LEU A CA 1
ATOM 2330 C C . LEU A 1 302 ? 14.665 -18.840 -27.394 1.00 60.69 302 LEU A C 1
ATOM 2332 O O . LEU A 1 302 ? 14.042 -19.366 -26.473 1.00 60.69 302 LEU A O 1
ATOM 2336 N N . ALA A 1 303 ? 15.602 -17.911 -27.181 1.00 63.91 303 ALA A N 1
ATOM 2337 C CA . ALA A 1 303 ? 15.925 -17.412 -25.844 1.00 63.91 303 ALA A CA 1
ATOM 2338 C C . ALA A 1 303 ? 14.686 -16.815 -25.155 1.00 63.91 303 ALA A C 1
ATOM 2340 O O . ALA A 1 303 ? 14.430 -17.096 -23.987 1.00 63.91 303 ALA A O 1
ATOM 2341 N N . ARG A 1 304 ? 13.848 -16.080 -25.897 1.00 56.66 304 ARG A N 1
ATOM 2342 C CA . ARG A 1 304 ? 12.584 -15.533 -25.383 1.00 56.66 304 ARG A CA 1
ATOM 2343 C C . ARG A 1 304 ? 11.577 -16.616 -24.987 1.00 56.66 304 ARG A C 1
ATOM 2345 O O . ARG A 1 304 ? 10.883 -16.448 -23.991 1.00 56.66 304 ARG A O 1
ATOM 2352 N N . ILE A 1 305 ? 11.476 -17.709 -25.747 1.00 61.78 305 ILE A N 1
ATOM 2353 C CA . ILE A 1 305 ? 10.581 -18.831 -25.417 1.00 61.78 305 ILE A CA 1
ATOM 2354 C C . ILE A 1 305 ? 11.068 -19.538 -24.149 1.00 61.78 305 ILE A C 1
ATOM 2356 O O . ILE A 1 305 ? 10.265 -19.769 -23.245 1.00 61.78 305 ILE A O 1
ATOM 2360 N N . LEU A 1 306 ? 12.372 -19.812 -24.063 1.00 53.72 306 LEU A N 1
ATOM 2361 C CA . LEU A 1 306 ? 12.992 -20.523 -22.941 1.00 53.72 306 LEU A CA 1
ATOM 2362 C C . LEU A 1 306 ? 12.980 -19.716 -21.635 1.00 53.72 306 LEU A C 1
ATOM 2364 O O . LEU A 1 306 ? 12.830 -20.298 -20.569 1.00 53.72 306 LEU A O 1
ATOM 2368 N N . ILE A 1 307 ? 13.084 -18.387 -21.718 1.00 50.56 307 ILE A N 1
ATOM 2369 C CA . ILE A 1 307 ? 13.046 -17.481 -20.558 1.00 50.56 307 ILE A CA 1
ATOM 2370 C C . ILE A 1 307 ? 11.598 -17.049 -20.238 1.00 50.56 307 ILE A C 1
ATOM 2372 O O . ILE A 1 307 ? 11.337 -16.393 -19.232 1.00 50.56 307 ILE A O 1
ATOM 2376 N N . SER A 1 308 ? 10.609 -17.428 -21.062 1.00 45.12 308 SER A N 1
ATOM 2377 C CA . SER A 1 308 ? 9.223 -17.048 -20.795 1.00 45.12 308 SER A CA 1
ATOM 2378 C C . SER A 1 308 ? 8.685 -17.745 -19.530 1.00 45.12 308 SER A C 1
ATOM 2380 O O . SER A 1 308 ? 8.829 -18.964 -19.384 1.00 45.12 308 SER A O 1
ATOM 2382 N N . PRO A 1 309 ? 7.945 -17.030 -18.662 1.00 41.16 309 PRO A N 1
ATOM 2383 C CA . PRO A 1 309 ? 7.341 -17.604 -17.455 1.00 41.16 309 PRO A CA 1
ATOM 2384 C C . PRO A 1 309 ? 6.368 -18.769 -17.709 1.00 41.16 309 PRO A C 1
ATOM 2386 O O . PRO A 1 309 ? 5.965 -19.451 -16.770 1.00 41.16 309 PRO A O 1
ATOM 2389 N N . ARG A 1 310 ? 5.944 -18.986 -18.965 1.00 40.06 310 ARG A N 1
ATOM 2390 C CA . ARG A 1 310 ? 5.105 -20.124 -19.372 1.00 40.06 310 ARG A CA 1
ATOM 2391 C C . ARG A 1 310 ? 5.913 -21.398 -19.633 1.00 40.06 310 ARG A C 1
ATOM 2393 O O . ARG A 1 310 ? 5.404 -22.469 -19.330 1.00 40.06 310 ARG A O 1
ATOM 2400 N N . ALA A 1 311 ? 7.137 -21.299 -20.157 1.00 37.06 311 ALA A N 1
ATOM 2401 C CA . ALA A 1 311 ? 7.994 -22.463 -20.404 1.00 37.06 311 ALA A CA 1
ATOM 2402 C C . ALA A 1 311 ? 8.574 -23.035 -19.100 1.00 37.06 311 ALA A C 1
ATOM 2404 O O . ALA A 1 311 ? 8.639 -24.248 -18.944 1.00 37.06 311 ALA A O 1
ATOM 2405 N N . ILE A 1 312 ? 8.876 -22.166 -18.129 1.00 43.53 312 ILE A N 1
ATOM 2406 C CA . ILE A 1 312 ? 9.370 -22.547 -16.792 1.00 43.53 312 ILE A CA 1
ATOM 2407 C C . ILE A 1 312 ? 8.298 -23.283 -15.958 1.00 43.53 312 ILE A C 1
ATOM 2409 O O . ILE A 1 312 ? 8.631 -23.998 -15.027 1.00 43.53 312 ILE A O 1
ATOM 2413 N N . ARG A 1 313 ? 7.004 -23.163 -16.296 1.00 38.69 313 ARG A N 1
ATOM 2414 C CA . ARG A 1 313 ? 5.912 -23.897 -15.616 1.00 38.69 313 ARG A CA 1
ATOM 2415 C C . ARG A 1 313 ? 5.612 -25.280 -16.205 1.00 38.69 313 ARG A C 1
ATOM 2417 O O . ARG A 1 313 ? 4.770 -25.982 -15.655 1.00 38.69 313 ARG A O 1
ATOM 2424 N N . LEU A 1 314 ? 6.209 -25.631 -17.345 1.00 38.19 314 LEU A N 1
ATOM 2425 C CA . LEU A 1 314 ? 5.960 -26.892 -18.060 1.00 38.19 314 LEU A CA 1
ATOM 2426 C C . LEU A 1 314 ? 7.167 -27.849 -18.042 1.00 38.19 314 LEU A C 1
ATOM 2428 O O . LEU A 1 314 ? 7.061 -28.944 -18.593 1.00 38.19 314 LEU A O 1
ATOM 2432 N N . ALA A 1 315 ? 8.279 -27.443 -17.426 1.00 42.75 315 ALA A N 1
ATOM 2433 C CA . ALA A 1 315 ? 9.449 -28.268 -17.124 1.00 42.75 315 ALA A CA 1
ATOM 2434 C C . ALA A 1 315 ? 9.506 -28.530 -15.615 1.00 42.75 315 ALA A C 1
ATOM 2436 O O . ALA A 1 315 ? 9.926 -29.646 -15.240 1.00 42.75 315 ALA A O 1
#

Organism: NCBI:txid1117702

Radius of gyration: 28.85 Å; chains: 1; bounding box: 57×50×85 Å